Protein AF-K2D3P2-F1 (afdb_monomer_lite)

Secondary structure (DSSP, 8-state):
-----SSS-HHHHHHHHHHTTT--EEETTEEP---EESB-SSEEBPHHHHHS---TTS--EE---TTSSS-TTTT-TTSEEEEEEEHHHHHHHHHHHH--STT--EEEEEEEEE-TTS-EEEEEEEESS-EEEEHHHHHHHHHHHH-TTS--BS-EEEEE-SSEEEEEEE-BB--BSEEHHHHHHHHHTT--HHHHHHHHSTT-EE-

pLDDT: mean 92.15, std 11.48, range [31.56, 98.44]

Radius of gyration: 18.99 Å; chains: 1; bounding box: 46×33×53 Å

Foldseek 3Di:
DPDPDPDDCPVVSVVVCVVQPPKAKDFPNHGDPQDEWAAQLQKFPACCLQPVDPQVQWHIDGQDDPPPDGRLLPPPPQFKDKDKDFLVLVLVLCCVLFDDDPQGRFNDKDQPDADPQQARQWMWGDDNDIDIDGQQSVVVSQCVRVNCNTDFGRRWDWDDDPTMIMTIGGIGDSRIFHHNSSLVSVVVVVDDVQVSNCVRGPNIDID

Structure (mmCIF, N/CA/C/O backbone):
data_AF-K2D3P2-F1
#
_entry.id   AF-K2D3P2-F1
#
loop_
_atom_site.group_PDB
_atom_site.id
_atom_site.type_symbol
_atom_site.label_atom_id
_atom_site.label_alt_id
_atom_site.label_comp_id
_atom_site.label_asym_id
_atom_site.label_entity_id
_atom_site.label_seq_id
_atom_site.pdbx_PDB_ins_code
_atom_site.Cartn_x
_atom_site.Cartn_y
_atom_site.Cartn_z
_atom_site.occupancy
_atom_site.B_iso_or_equiv
_atom_site.auth_seq_id
_atom_site.auth_comp_id
_atom_site.auth_asym_id
_atom_site.auth_atom_id
_atom_site.pdbx_PDB_model_num
ATOM 1 N N . MET A 1 1 ? -25.258 7.393 -2.195 1.00 31.56 1 MET A N 1
ATOM 2 C CA . MET A 1 1 ? -25.607 5.974 -2.425 1.00 31.56 1 MET A CA 1
ATOM 3 C C . MET A 1 1 ? -25.379 5.228 -1.121 1.00 31.56 1 MET A C 1
ATOM 5 O O . MET A 1 1 ? -24.332 5.472 -0.528 1.00 31.56 1 MET A O 1
ATOM 9 N N . PRO A 1 2 ? -26.316 4.398 -0.635 1.00 37.94 2 PRO A N 1
ATOM 10 C CA . PRO A 1 2 ? -26.023 3.497 0.474 1.00 37.94 2 PRO A CA 1
ATOM 11 C C . PRO A 1 2 ? -24.913 2.526 0.051 1.00 37.94 2 PRO A C 1
ATOM 13 O O . PRO A 1 2 ? -24.865 2.087 -1.098 1.00 37.94 2 PRO A O 1
ATOM 16 N N . PHE A 1 3 ? -23.982 2.264 0.961 1.00 38.84 3 PHE A N 1
ATOM 17 C CA . PHE A 1 3 ? -22.859 1.360 0.751 1.00 38.84 3 PHE A CA 1
ATOM 18 C C . PHE A 1 3 ? -23.387 -0.066 0.536 1.00 38.84 3 PHE A C 1
ATOM 20 O O . PHE A 1 3 ? -23.877 -0.701 1.465 1.00 38.84 3 PHE A O 1
ATOM 27 N N . VAL A 1 4 ? -23.317 -0.563 -0.700 1.00 37.38 4 VAL A N 1
ATOM 28 C CA . VAL A 1 4 ? -23.714 -1.933 -1.049 1.00 37.38 4 VAL A CA 1
ATOM 29 C C . VAL A 1 4 ? -22.479 -2.808 -0.865 1.00 37.38 4 VAL A C 1
ATOM 31 O O . VAL A 1 4 ? -21.677 -2.968 -1.781 1.00 37.38 4 VAL A O 1
ATOM 34 N N . GLY A 1 5 ? -22.250 -3.292 0.355 1.00 45.41 5 GLY A N 1
ATOM 35 C CA . GLY A 1 5 ? -21.159 -4.232 0.609 1.00 45.41 5 GLY A CA 1
ATOM 36 C C . GLY A 1 5 ? -21.240 -5.433 -0.346 1.00 45.41 5 GLY A C 1
ATOM 37 O O . GLY A 1 5 ? -22.327 -5.944 -0.621 1.00 45.41 5 GLY A O 1
ATOM 38 N N . CYS A 1 6 ? -20.101 -5.901 -0.860 1.00 46.59 6 CYS A N 1
ATOM 39 C CA . CYS A 1 6 ? -20.039 -7.154 -1.614 1.00 46.59 6 CYS A CA 1
ATOM 40 C C . CYS A 1 6 ? -20.203 -8.338 -0.644 1.00 46.59 6 CYS A C 1
ATOM 42 O O . CYS A 1 6 ? -19.219 -8.801 -0.073 1.00 46.59 6 CYS A O 1
ATOM 44 N N . GLY A 1 7 ? -21.433 -8.825 -0.425 1.00 52.84 7 GLY A N 1
ATOM 45 C CA . GLY A 1 7 ? -21.663 -10.014 0.405 1.00 52.84 7 GLY A CA 1
ATOM 46 C C . GLY A 1 7 ? -23.120 -10.478 0.545 1.00 52.84 7 GLY A C 1
ATOM 47 O O . GLY A 1 7 ? -24.062 -9.718 0.337 1.00 52.84 7 GLY A O 1
ATOM 48 N N . PHE A 1 8 ? -23.274 -11.749 0.937 1.00 52.66 8 PHE A N 1
ATOM 49 C CA . PHE A 1 8 ? -24.523 -12.525 1.039 1.00 52.66 8 PHE A CA 1
ATOM 50 C C . PHE A 1 8 ? -25.485 -12.119 2.181 1.00 52.66 8 PHE A C 1
ATOM 52 O O . PHE A 1 8 ? -26.576 -12.669 2.256 1.00 52.66 8 PHE A O 1
ATOM 59 N N . ASN A 1 9 ? -25.136 -11.153 3.043 1.00 65.38 9 ASN A N 1
ATOM 60 C CA . ASN A 1 9 ? -25.948 -10.754 4.206 1.00 65.38 9 ASN A CA 1
ATOM 61 C C . ASN A 1 9 ? -26.283 -9.255 4.188 1.00 65.38 9 ASN A C 1
ATOM 63 O O . ASN A 1 9 ? -25.780 -8.484 5.006 1.00 65.38 9 ASN A O 1
ATOM 67 N N . ARG A 1 10 ? -27.140 -8.839 3.246 1.00 73.19 10 ARG A N 1
ATOM 68 C CA . ARG A 1 10 ? -27.620 -7.445 3.152 1.00 73.19 10 ARG A CA 1
ATOM 69 C C . ARG A 1 10 ? -28.273 -6.969 4.453 1.00 73.19 10 ARG A C 1
ATOM 71 O O . ARG A 1 10 ? -27.961 -5.880 4.912 1.00 73.19 10 ARG A O 1
ATOM 78 N N . GLU A 1 11 ? -29.056 -7.830 5.102 1.00 83.38 11 GLU A N 1
ATOM 79 C CA . GLU A 1 11 ? -29.714 -7.515 6.377 1.00 83.38 11 GLU A CA 1
ATOM 80 C C . GLU A 1 11 ? -28.717 -7.156 7.485 1.00 83.38 11 GLU A C 1
ATOM 82 O O . GLU A 1 11 ? -28.919 -6.193 8.218 1.00 83.38 11 GLU A O 1
ATOM 87 N N . LEU A 1 12 ? -27.598 -7.880 7.587 1.00 83.62 12 LEU A N 1
ATOM 88 C CA . LEU A 1 12 ? -26.574 -7.583 8.588 1.00 83.62 12 LEU A CA 1
ATOM 89 C C . LEU A 1 12 ? -25.892 -6.235 8.307 1.00 83.62 12 LEU A C 1
ATOM 91 O O . LEU A 1 12 ? -25.630 -5.478 9.237 1.00 83.62 12 LEU A O 1
ATOM 95 N N . VAL A 1 13 ? -25.635 -5.909 7.036 1.00 84.44 13 VAL A N 1
ATOM 96 C CA . VAL A 1 13 ? -25.084 -4.599 6.646 1.00 84.44 13 VAL A CA 1
ATOM 97 C C . VAL A 1 13 ? -26.056 -3.474 7.006 1.00 84.44 13 VAL A C 1
ATOM 99 O O . VAL A 1 13 ? -25.626 -2.454 7.545 1.00 84.44 13 VAL A O 1
ATOM 102 N N . ASP A 1 14 ? -27.354 -3.671 6.781 1.00 86.50 14 ASP A N 1
ATOM 103 C CA . ASP A 1 14 ? -28.389 -2.688 7.113 1.00 86.50 14 ASP A CA 1
ATOM 104 C C . ASP A 1 14 ? -28.528 -2.491 8.629 1.00 86.50 14 ASP A C 1
ATOM 106 O O . ASP A 1 14 ? -28.603 -1.352 9.107 1.00 86.50 14 ASP A O 1
ATOM 110 N N . ILE A 1 15 ? -28.481 -3.581 9.404 1.00 89.69 15 ILE A N 1
ATOM 111 C CA . ILE A 1 15 ? -28.454 -3.541 10.871 1.00 89.69 15 ILE A CA 1
ATOM 112 C C . ILE A 1 15 ? -27.226 -2.762 11.349 1.00 89.69 15 ILE A C 1
ATOM 114 O O . ILE A 1 15 ? -27.368 -1.811 12.115 1.00 89.69 15 ILE A O 1
ATOM 118 N N . LEU A 1 16 ? -26.028 -3.103 10.867 1.00 89.81 16 LEU A N 1
ATOM 119 C CA . LEU A 1 16 ? -24.785 -2.442 11.277 1.00 89.81 16 LEU A CA 1
ATOM 120 C C . LEU A 1 16 ? -24.754 -0.962 10.880 1.00 89.81 16 LEU A C 1
ATOM 122 O O . LEU A 1 16 ? -24.300 -0.123 11.660 1.00 89.81 16 LEU A O 1
ATOM 126 N N . THR A 1 17 ? -25.282 -0.622 9.704 1.00 88.62 17 THR A N 1
ATOM 127 C CA . THR A 1 17 ? -25.409 0.770 9.245 1.00 88.62 17 THR A CA 1
ATOM 128 C C . THR A 1 17 ? -26.386 1.544 10.127 1.00 88.62 17 THR A C 1
ATOM 130 O O . THR A 1 17 ? -26.123 2.688 10.490 1.00 88.62 17 THR A O 1
ATOM 133 N N . SER A 1 18 ? -27.490 0.914 10.535 1.00 92.31 18 SER A N 1
ATOM 134 C CA . SER A 1 18 ? -28.463 1.516 11.451 1.00 92.31 18 SER A CA 1
ATOM 135 C C . SER A 1 18 ? -27.885 1.700 12.857 1.00 92.31 18 SER A C 1
ATOM 137 O O . SER A 1 18 ? -28.064 2.757 13.457 1.00 92.31 18 SER A O 1
ATOM 139 N N . MET A 1 19 ? -27.135 0.714 13.358 1.00 91.88 19 MET A N 1
ATOM 140 C CA . MET A 1 19 ? -26.462 0.760 14.662 1.00 91.88 19 MET A CA 1
ATOM 141 C C . MET A 1 19 ? -25.331 1.791 14.725 1.00 91.88 19 MET A C 1
ATOM 143 O O . MET A 1 19 ? -25.011 2.278 15.804 1.00 91.88 19 MET A O 1
ATOM 147 N N . THR A 1 20 ? -24.716 2.116 13.587 1.00 91.62 20 THR A N 1
ATOM 148 C CA . THR A 1 20 ? -23.640 3.116 13.489 1.00 91.62 20 THR A CA 1
ATOM 149 C C . THR A 1 20 ? -24.103 4.421 12.840 1.00 91.62 20 THR A C 1
ATOM 151 O O . THR A 1 20 ? -23.287 5.251 12.437 1.00 91.62 20 THR A O 1
ATOM 154 N N . LYS A 1 21 ? -25.421 4.636 12.745 1.00 93.56 21 LYS A N 1
ATOM 155 C CA . LYS A 1 21 ? -25.995 5.828 12.125 1.00 93.56 21 LYS A CA 1
ATOM 156 C C . LYS A 1 21 ? -25.520 7.090 12.841 1.00 93.56 21 LYS A C 1
ATOM 158 O O . LYS A 1 21 ? -25.754 7.271 14.029 1.00 93.56 21 LYS A O 1
ATOM 163 N N . GLY A 1 22 ? -24.918 7.994 12.073 1.00 92.50 22 GLY A N 1
ATOM 164 C CA . GLY A 1 22 ? -24.412 9.270 12.575 1.00 92.50 22 GLY A CA 1
ATOM 165 C C . GLY A 1 22 ? -22.969 9.220 13.068 1.00 92.50 22 GLY A C 1
ATOM 166 O O . GLY A 1 22 ? -22.387 10.288 13.207 1.00 92.50 22 GLY A O 1
ATOM 167 N N . HIS A 1 23 ? -22.378 8.030 13.231 1.00 93.81 23 HIS A N 1
ATOM 168 C CA . HIS A 1 23 ? -20.982 7.907 13.628 1.00 93.81 23 HIS A CA 1
ATOM 169 C C . HIS A 1 23 ? -20.037 8.344 12.503 1.00 93.81 23 HIS A C 1
ATOM 171 O O . HIS A 1 23 ? -20.066 7.822 11.387 1.00 93.81 23 HIS A O 1
ATOM 177 N N . VAL A 1 24 ? -19.150 9.276 12.825 1.00 95.00 24 VAL A N 1
ATOM 178 C CA . VAL A 1 24 ? -18.105 9.818 11.964 1.00 95.00 24 VAL A CA 1
ATOM 179 C C . VAL A 1 24 ? -16.782 9.775 12.719 1.00 95.00 24 VAL A C 1
ATOM 181 O O . VAL A 1 24 ? -16.688 10.184 13.877 1.00 95.00 24 VAL A O 1
ATOM 184 N N . ILE A 1 25 ? -15.731 9.312 12.043 1.00 96.75 25 ILE A N 1
ATOM 185 C CA . ILE A 1 25 ? -14.368 9.346 12.578 1.00 96.75 25 ILE A CA 1
ATOM 186 C C . ILE A 1 25 ? -13.820 10.766 12.408 1.00 96.75 25 ILE A C 1
ATOM 188 O O . ILE A 1 25 ? -13.820 11.316 11.302 1.00 96.75 25 ILE A O 1
ATOM 192 N N . ARG A 1 26 ? -13.374 11.376 13.506 1.00 96.88 26 ARG A N 1
ATOM 193 C CA . ARG A 1 26 ? -12.935 12.772 13.560 1.00 96.88 26 ARG A CA 1
ATOM 194 C C . ARG A 1 26 ? -11.559 12.922 14.194 1.00 96.88 26 ARG A C 1
ATOM 196 O O . ARG A 1 26 ? -11.232 12.233 15.152 1.00 96.88 26 ARG A O 1
ATOM 203 N N . TYR A 1 27 ? -10.800 13.899 13.711 1.00 96.56 27 TYR A N 1
ATOM 204 C CA . TYR A 1 27 ? -9.551 14.365 14.310 1.00 96.56 27 TYR A CA 1
ATOM 205 C C . TYR A 1 27 ? -9.626 15.883 14.489 1.00 96.56 27 TYR A C 1
ATOM 207 O O . TYR A 1 27 ? -9.972 16.602 13.549 1.00 96.56 27 TYR A O 1
ATOM 215 N N . GLY A 1 28 ? -9.380 16.388 15.703 1.00 95.00 28 GLY A N 1
ATOM 216 C CA . GLY A 1 28 ? -9.515 17.823 15.997 1.00 95.00 28 GLY A CA 1
ATOM 217 C C . GLY A 1 28 ? -10.905 18.391 15.659 1.00 95.00 28 GLY A C 1
ATOM 218 O O . GLY A 1 28 ? -11.018 19.498 15.137 1.00 95.00 28 GLY A O 1
ATOM 219 N N . GLY A 1 29 ? -11.964 17.599 15.867 1.00 95.19 29 GLY A N 1
ATOM 220 C CA . GLY A 1 29 ? -13.355 17.974 15.574 1.00 95.19 29 GLY A CA 1
ATOM 221 C C . GLY A 1 29 ? -13.777 17.897 14.099 1.00 95.19 29 GLY A C 1
ATOM 222 O O . GLY A 1 29 ? -14.965 18.050 13.808 1.00 95.19 29 GLY A O 1
ATOM 223 N N . LYS A 1 30 ? -12.857 17.620 13.166 1.00 95.81 30 LYS A N 1
ATOM 224 C CA . LYS A 1 30 ? -13.141 17.533 11.723 1.00 95.81 30 LYS A CA 1
ATOM 225 C C . LYS A 1 30 ? -13.201 16.075 11.256 1.00 95.81 30 LYS A C 1
ATOM 227 O O . LYS A 1 30 ? -12.406 15.277 11.748 1.00 95.81 30 LYS A O 1
ATOM 232 N N . PRO A 1 31 ? -14.107 15.707 10.328 1.00 96.62 31 PRO A N 1
ATOM 233 C CA . PRO A 1 31 ? -14.095 14.383 9.704 1.00 96.62 31 PRO A CA 1
ATOM 234 C C . PRO A 1 31 ? -12.740 14.077 9.062 1.00 96.62 31 PRO A C 1
ATOM 236 O O . PRO A 1 31 ? -12.143 14.962 8.447 1.00 96.62 31 PRO A O 1
ATOM 239 N N . ILE A 1 32 ? -12.275 12.836 9.197 1.00 96.62 32 ILE A N 1
ATOM 240 C CA . ILE A 1 32 ? -11.046 12.384 8.538 1.00 96.62 32 ILE A CA 1
ATOM 241 C C . ILE A 1 32 ? -11.335 11.790 7.157 1.00 96.62 32 ILE A C 1
ATOM 243 O O . ILE A 1 32 ? -12.422 11.271 6.898 1.00 96.62 32 ILE A O 1
ATOM 247 N N . MET A 1 33 ? -10.320 11.773 6.295 1.00 96.25 33 MET A N 1
ATOM 248 C CA . MET A 1 33 ? -10.303 10.890 5.130 1.00 96.25 33 MET A CA 1
ATOM 249 C C . MET A 1 33 ? -10.012 9.462 5.604 1.00 96.25 33 MET A C 1
ATOM 251 O O . MET A 1 33 ? -8.858 9.082 5.725 1.00 96.25 33 MET A O 1
ATOM 255 N N . ALA A 1 34 ? -11.028 8.660 5.924 1.00 96.06 34 ALA A N 1
ATOM 256 C CA . ALA A 1 34 ? -10.835 7.318 6.486 1.00 96.06 34 ALA A CA 1
ATOM 257 C C . ALA A 1 34 ? -10.288 6.315 5.445 1.00 96.06 34 ALA A C 1
ATOM 259 O O . ALA A 1 34 ? -11.028 5.497 4.905 1.00 96.06 34 ALA A O 1
ATOM 260 N N . ARG A 1 35 ? -8.985 6.385 5.143 1.00 97.50 35 ARG A N 1
ATOM 261 C CA . ARG A 1 35 ? -8.303 5.472 4.210 1.00 97.50 35 ARG A CA 1
ATOM 262 C C . ARG A 1 35 ? -8.347 4.037 4.719 1.00 97.50 35 ARG A C 1
ATOM 264 O O . ARG A 1 35 ? -8.179 3.797 5.919 1.00 97.50 35 ARG A O 1
ATOM 271 N N . TYR A 1 36 ? -8.561 3.102 3.808 1.00 97.69 36 TYR A N 1
ATOM 272 C CA . TYR A 1 36 ? -8.581 1.677 4.092 1.00 97.69 36 TYR A CA 1
ATOM 273 C C . TYR A 1 36 ? -8.103 0.893 2.872 1.00 97.69 36 TYR A C 1
ATOM 275 O O . TYR A 1 36 ? -8.171 1.367 1.739 1.00 97.69 36 TYR A O 1
ATOM 283 N N . HIS A 1 37 ? -7.653 -0.331 3.115 1.00 96.50 37 HIS A N 1
ATOM 284 C CA . HIS A 1 37 ? -7.184 -1.254 2.091 1.00 96.50 37 HIS A CA 1
ATOM 285 C C . HIS A 1 37 ? -7.484 -2.698 2.489 1.00 96.50 37 HIS A C 1
ATOM 287 O O . HIS A 1 37 ? -7.840 -2.992 3.628 1.00 96.50 37 HIS A O 1
ATOM 293 N N . ASN A 1 38 ? -7.333 -3.623 1.544 1.00 96.38 38 ASN A N 1
ATOM 294 C CA . ASN A 1 38 ? -7.719 -5.014 1.749 1.00 96.38 38 ASN A CA 1
ATOM 295 C C . ASN A 1 38 ? -6.824 -5.712 2.797 1.00 96.38 38 ASN A C 1
ATOM 297 O O . ASN A 1 38 ? -7.313 -6.180 3.825 1.00 96.38 38 ASN A O 1
ATOM 301 N N . THR A 1 39 ? -5.513 -5.785 2.550 1.00 97.62 39 THR A N 1
ATOM 302 C CA . THR A 1 39 ? -4.566 -6.516 3.412 1.00 97.62 39 THR A CA 1
ATOM 303 C C . THR A 1 39 ? -3.217 -5.796 3.464 1.00 97.62 39 THR A C 1
ATOM 305 O O . THR A 1 39 ? -2.618 -5.553 2.422 1.00 97.62 39 THR A O 1
ATOM 308 N N . CYS A 1 40 ? -2.687 -5.480 4.647 1.00 97.00 40 CYS A N 1
ATOM 309 C CA . CYS A 1 40 ? -1.447 -4.697 4.762 1.00 97.00 40 CYS A CA 1
ATOM 310 C C . CYS A 1 40 ? -0.166 -5.531 4.541 1.00 97.00 40 CYS A C 1
ATOM 312 O O . CYS A 1 40 ? 0.877 -4.999 4.155 1.00 97.00 40 CYS A O 1
ATOM 314 N N . GLY A 1 41 ? -0.237 -6.850 4.762 1.00 96.50 41 GLY A N 1
ATOM 315 C CA . GLY A 1 41 ? 0.941 -7.722 4.776 1.00 96.50 41 GLY A CA 1
ATOM 316 C C . GLY A 1 41 ? 1.787 -7.520 6.039 1.00 96.50 41 GLY A C 1
ATOM 317 O O . GLY A 1 41 ? 3.008 -7.399 5.951 1.00 96.50 41 GLY A O 1
ATOM 318 N N . GLY A 1 42 ? 1.128 -7.371 7.191 1.00 95.88 42 GLY A N 1
ATOM 319 C CA . GLY A 1 42 ? 1.724 -7.299 8.531 1.00 95.88 42 GLY A CA 1
ATOM 320 C C . GLY A 1 42 ? 2.176 -5.919 9.019 1.00 95.88 42 GLY A C 1
ATOM 321 O O . GLY A 1 42 ? 2.394 -5.728 10.214 1.00 95.88 42 GLY A O 1
ATOM 322 N N . LYS A 1 43 ? 2.295 -4.931 8.128 1.00 96.56 43 LYS A N 1
ATOM 323 C CA . LYS A 1 43 ? 2.679 -3.556 8.476 1.00 96.56 43 LYS A CA 1
ATOM 324 C C . LYS A 1 43 ? 1.887 -2.555 7.646 1.00 96.56 43 LYS A C 1
ATOM 326 O O . LYS A 1 43 ? 1.699 -2.767 6.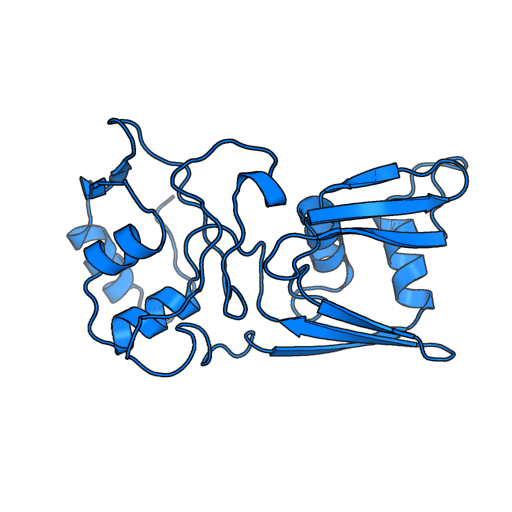450 1.00 96.56 43 LYS A O 1
ATOM 331 N N . ILE A 1 44 ? 1.471 -1.479 8.297 1.00 97.44 44 ILE A N 1
ATOM 332 C CA . ILE A 1 44 ? 0.724 -0.355 7.734 1.00 97.44 44 ILE A CA 1
ATOM 333 C C . ILE A 1 44 ? 1.719 0.736 7.345 1.00 97.44 44 ILE A C 1
ATOM 335 O O . ILE A 1 44 ? 2.652 1.026 8.098 1.00 97.44 44 ILE A O 1
ATOM 339 N N . SER A 1 45 ? 1.512 1.324 6.175 1.00 97.69 45 SER A N 1
ATOM 340 C CA . SER A 1 45 ? 2.289 2.435 5.636 1.00 97.69 45 SER A CA 1
ATOM 341 C C . SER A 1 45 ? 1.693 3.774 6.066 1.00 97.69 45 SER A C 1
ATOM 343 O O . SER A 1 45 ? 0.479 3.899 6.245 1.00 97.69 45 SER A O 1
ATOM 345 N N . SER A 1 46 ? 2.539 4.797 6.196 1.00 97.56 46 SER A N 1
ATOM 346 C CA . SER A 1 46 ? 2.059 6.145 6.498 1.00 97.56 46 SER A CA 1
ATOM 347 C C . SER A 1 46 ? 1.437 6.809 5.262 1.00 97.56 46 SER A C 1
ATOM 349 O O . SER A 1 46 ? 1.874 6.578 4.130 1.00 97.56 46 SER A O 1
ATOM 351 N N . ALA A 1 47 ? 0.446 7.683 5.461 1.00 96.88 47 ALA A N 1
ATOM 352 C CA . ALA A 1 47 ? -0.076 8.507 4.366 1.00 96.88 47 ALA A CA 1
ATOM 353 C C . ALA A 1 47 ? 0.977 9.496 3.842 1.00 96.88 47 ALA A C 1
ATOM 355 O O . ALA A 1 47 ? 0.976 9.832 2.659 1.00 96.88 47 ALA A O 1
ATOM 356 N N . LYS A 1 48 ? 1.919 9.913 4.694 1.00 96.12 48 LYS A N 1
ATOM 357 C CA . LYS A 1 48 ? 3.032 10.775 4.296 1.00 96.12 48 LYS A CA 1
ATOM 358 C C . LYS A 1 48 ? 3.940 10.101 3.272 1.00 96.12 48 LYS A C 1
ATOM 360 O O . LYS A 1 48 ? 4.281 10.731 2.279 1.00 96.12 48 LYS A O 1
ATOM 365 N N . ASP A 1 49 ? 4.284 8.832 3.476 1.00 94.88 49 ASP A N 1
ATOM 366 C CA . ASP A 1 49 ? 5.129 8.094 2.533 1.00 94.88 49 ASP A CA 1
ATOM 367 C C . ASP A 1 49 ? 4.363 7.783 1.241 1.00 94.88 49 ASP A C 1
ATOM 369 O O . ASP A 1 49 ? 4.835 8.076 0.148 1.00 94.88 49 ASP A O 1
ATOM 373 N N . VAL A 1 50 ? 3.147 7.236 1.347 1.00 95.50 50 VAL A N 1
ATOM 374 C CA . VAL A 1 50 ? 2.402 6.732 0.176 1.00 95.50 50 VAL A CA 1
ATOM 375 C C . VAL A 1 50 ? 1.749 7.842 -0.652 1.00 95.50 50 VAL A C 1
ATOM 377 O O . VAL A 1 50 ? 1.652 7.723 -1.875 1.00 95.50 50 VAL A O 1
ATOM 380 N N . TYR A 1 51 ? 1.286 8.910 -0.001 1.00 94.44 51 TYR A N 1
ATOM 381 C CA . TYR A 1 51 ? 0.499 9.979 -0.621 1.00 94.44 51 TYR A CA 1
ATOM 382 C C . TYR A 1 51 ? 1.141 11.366 -0.513 1.00 94.44 51 TYR A C 1
ATOM 384 O O . TYR A 1 51 ? 0.639 12.302 -1.132 1.00 94.44 51 TYR A O 1
ATOM 392 N N . GLY A 1 52 ? 2.223 11.533 0.253 1.00 94.25 52 GLY A N 1
ATOM 393 C CA . GLY A 1 52 ? 2.852 12.842 0.456 1.00 94.25 52 GLY A CA 1
ATOM 394 C C . GLY A 1 52 ? 2.017 13.811 1.299 1.00 94.25 52 GLY A C 1
ATOM 395 O O . GLY A 1 52 ? 2.296 15.008 1.287 1.00 94.25 52 GLY A 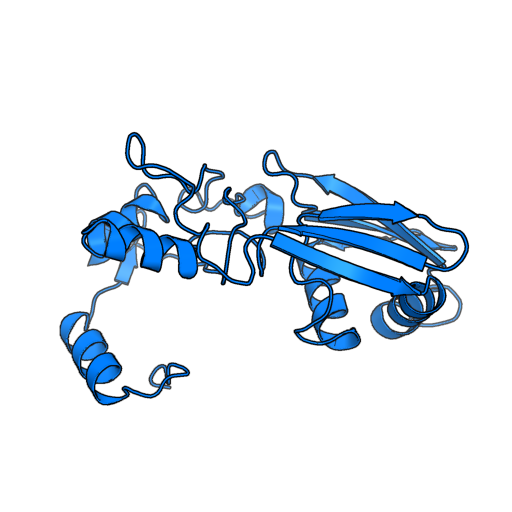O 1
ATOM 396 N N . VAL A 1 53 ? 0.991 13.325 2.005 1.00 95.25 53 VAL A N 1
ATOM 397 C CA . VAL A 1 53 ? 0.074 14.154 2.804 1.00 95.25 53 VAL A CA 1
ATOM 398 C C . VAL A 1 53 ? 0.347 14.007 4.295 1.00 95.25 53 VAL A C 1
ATOM 400 O O . VAL A 1 53 ? 0.663 12.920 4.780 1.00 95.25 53 VAL A O 1
ATOM 403 N N . ASP A 1 54 ? 0.208 15.108 5.029 1.00 94.75 54 ASP A N 1
ATOM 404 C CA . ASP A 1 54 ? 0.359 15.118 6.482 1.00 94.75 54 ASP A CA 1
ATOM 405 C C . ASP A 1 54 ? -0.983 14.808 7.161 1.00 94.75 54 ASP A C 1
ATOM 407 O O . ASP A 1 54 ? -1.786 15.691 7.464 1.00 94.75 54 ASP A O 1
ATOM 411 N N . GLU A 1 55 ? -1.250 13.515 7.334 1.00 95.62 55 GLU A N 1
ATOM 412 C CA . GLU A 1 55 ? -2.423 12.991 8.033 1.00 95.62 55 GLU A CA 1
ATOM 413 C C . GLU A 1 55 ? -1.946 12.278 9.315 1.00 95.62 55 GLU A C 1
ATOM 415 O O . GLU A 1 55 ? -1.560 11.108 9.260 1.00 95.62 55 GLU A O 1
ATOM 420 N N . PRO A 1 56 ? -1.948 12.945 10.490 1.00 95.69 56 PRO A N 1
ATOM 421 C CA . PRO A 1 56 ? -1.344 12.414 11.724 1.00 95.69 56 PRO A CA 1
ATOM 422 C C . PRO A 1 56 ? -2.045 11.163 12.276 1.00 95.69 56 PRO A C 1
ATOM 424 O O . PRO A 1 56 ? -1.517 10.490 13.155 1.00 95.69 56 PRO A O 1
ATOM 427 N N . TYR A 1 57 ? -3.229 10.846 11.755 1.00 96.56 57 TYR A N 1
ATOM 428 C CA . TYR A 1 57 ? -4.016 9.651 12.055 1.00 96.56 57 TYR A CA 1
ATOM 429 C C . TYR A 1 57 ? -3.780 8.502 11.049 1.00 96.56 57 TYR A C 1
ATOM 431 O O . TYR A 1 57 ? -4.417 7.459 11.159 1.00 96.56 57 TYR A O 1
ATOM 439 N N . HIS A 1 58 ? -2.860 8.656 10.089 1.00 97.50 58 HIS A N 1
ATOM 440 C CA . HIS A 1 58 ? -2.417 7.612 9.153 1.00 97.50 58 HIS A CA 1
ATOM 441 C C . HIS A 1 58 ? -0.909 7.395 9.265 1.00 97.50 58 HIS A C 1
ATOM 443 O O . HIS A 1 58 ? -0.137 7.694 8.348 1.00 97.50 58 HIS A O 1
ATOM 449 N N . ILE A 1 59 ? -0.487 6.880 10.416 1.00 96.75 59 ILE A N 1
ATOM 450 C CA . ILE A 1 59 ? 0.919 6.603 10.711 1.00 96.75 59 ILE A CA 1
ATOM 451 C C . ILE A 1 59 ? 1.344 5.216 10.224 1.00 96.75 59 ILE A C 1
ATOM 453 O O . ILE A 1 59 ? 0.527 4.307 10.079 1.00 96.75 59 ILE A O 1
ATOM 457 N N . ALA A 1 60 ? 2.649 5.043 10.018 1.00 97.06 60 ALA A N 1
ATOM 458 C CA . ALA A 1 60 ? 3.218 3.716 9.838 1.00 97.06 60 ALA A CA 1
ATOM 459 C C . ALA A 1 60 ? 3.214 2.966 11.179 1.00 97.06 60 ALA A C 1
ATOM 461 O O . ALA A 1 60 ? 3.678 3.500 12.187 1.00 97.06 60 ALA A O 1
ATOM 462 N N . GLN A 1 61 ? 2.719 1.728 11.192 1.00 95.44 61 GLN A N 1
ATOM 463 C CA . GLN A 1 61 ? 2.687 0.889 12.395 1.00 95.44 61 GLN A CA 1
ATOM 464 C C . GLN A 1 61 ? 2.637 -0.605 12.057 1.00 95.44 61 GLN A C 1
ATOM 466 O O . GLN A 1 61 ? 2.242 -1.002 10.960 1.00 95.44 61 GLN A O 1
ATOM 471 N N . SER A 1 62 ? 3.011 -1.455 13.014 1.00 96.31 62 SER A N 1
ATOM 472 C CA . SER A 1 62 ? 2.807 -2.903 12.905 1.00 96.31 62 SER A CA 1
ATOM 473 C C . SER A 1 62 ? 1.317 -3.241 12.987 1.00 96.31 62 SER A C 1
ATOM 475 O O . SER A 1 62 ? 0.616 -2.748 13.868 1.00 96.31 62 SER A O 1
ATOM 477 N N . ASP A 1 63 ? 0.830 -4.120 12.110 1.00 96.56 63 ASP A N 1
ATOM 478 C CA . ASP A 1 63 ? -0.541 -4.641 12.178 1.00 96.56 63 ASP A CA 1
ATOM 479 C C . ASP A 1 63 ? -0.577 -5.888 13.066 1.00 96.56 63 ASP A C 1
ATOM 481 O O . ASP A 1 63 ? -0.839 -7.004 12.616 1.00 96.56 63 ASP A O 1
ATOM 485 N N . LEU A 1 64 ? -0.235 -5.695 14.336 1.00 95.56 64 LEU A N 1
ATOM 486 C CA . LEU A 1 64 ? -0.121 -6.749 15.332 1.00 95.56 64 LEU A CA 1
ATOM 487 C C . LEU A 1 64 ? -0.721 -6.267 16.650 1.00 95.56 64 LEU A C 1
ATOM 489 O O . LEU A 1 64 ? -0.324 -5.229 17.174 1.00 95.56 64 LEU A O 1
ATOM 493 N N . LEU A 1 65 ? -1.654 -7.041 17.202 1.00 91.06 65 LEU A N 1
ATOM 494 C CA . LEU A 1 65 ? -2.074 -6.868 18.588 1.00 91.06 65 LEU A CA 1
ATOM 495 C C . LEU A 1 65 ? -1.033 -7.511 19.511 1.00 91.06 65 LEU A C 1
ATOM 497 O O . LEU A 1 65 ? -0.829 -8.728 19.467 1.00 91.06 65 LEU A O 1
ATOM 501 N N . GLU A 1 66 ? -0.379 -6.691 20.329 1.00 86.38 66 GLU A N 1
ATOM 502 C CA . GLU A 1 66 ? 0.681 -7.128 21.237 1.00 86.38 66 GLU A CA 1
ATOM 503 C C . GLU A 1 66 ? 0.208 -8.259 22.167 1.00 86.38 66 GLU A C 1
ATOM 505 O O . GLU A 1 66 ? -0.933 -8.281 22.635 1.00 86.38 66 GLU A O 1
ATOM 510 N N . GLY A 1 67 ? 1.073 -9.255 22.378 1.00 81.75 67 GLY A N 1
ATOM 511 C CA . GLY A 1 67 ? 0.772 -10.423 23.211 1.00 81.75 67 GLY A CA 1
ATOM 512 C C . GLY A 1 67 ? -0.286 -11.385 22.645 1.00 81.75 67 GLY A C 1
ATOM 513 O O . GLY A 1 67 ? -0.681 -12.319 23.341 1.00 81.75 67 GLY A O 1
ATOM 514 N N . LYS A 1 68 ? -0.764 -11.190 21.404 1.00 77.56 68 LYS A N 1
ATOM 515 C CA . LYS A 1 68 ? -1.881 -11.957 20.809 1.00 77.56 68 LYS A CA 1
ATOM 516 C C . LYS A 1 68 ? -1.535 -12.638 19.473 1.00 77.56 68 LYS A C 1
ATOM 518 O O . LYS A 1 68 ? -2.372 -12.683 18.565 1.00 77.56 68 LYS A O 1
ATOM 523 N N . GLY A 1 69 ? -0.339 -13.218 19.371 1.00 81.00 69 GLY A N 1
ATOM 524 C CA . GLY A 1 69 ? 0.034 -14.138 18.287 1.00 81.00 69 GLY A CA 1
ATOM 525 C C . GLY A 1 69 ? 0.587 -13.457 17.033 1.00 81.00 69 GLY A C 1
ATOM 526 O O . GLY A 1 69 ? 1.407 -12.555 17.145 1.00 81.00 69 GLY A O 1
ATOM 527 N N . SER A 1 70 ? 0.180 -13.933 15.853 1.00 89.31 70 SER A N 1
ATOM 528 C CA . SER A 1 70 ? 0.613 -13.410 14.549 1.00 89.31 70 SER A CA 1
ATOM 529 C C . SER A 1 70 ? -0.064 -12.082 14.192 1.00 89.31 70 SER A C 1
ATOM 531 O O . SER A 1 70 ? -1.032 -11.648 14.837 1.00 89.31 70 SER A O 1
ATOM 533 N N . GLU A 1 71 ? 0.417 -11.469 13.110 1.00 95.62 71 GLU A N 1
ATOM 534 C CA . GLU A 1 71 ? -0.147 -10.267 12.508 1.00 95.62 71 GLU A CA 1
ATOM 535 C C . GLU A 1 71 ? -1.654 -10.412 12.284 1.00 95.62 71 GLU A C 1
ATOM 537 O O . GLU A 1 71 ? -2.165 -11.480 11.935 1.00 95.62 71 GLU A O 1
ATOM 542 N N . ASN A 1 72 ? -2.383 -9.318 12.490 1.00 97.00 72 ASN A N 1
ATOM 543 C CA . ASN A 1 72 ? -3.840 -9.327 12.521 1.00 97.00 72 ASN A CA 1
ATOM 544 C C . ASN A 1 72 ? -4.446 -9.759 11.183 1.00 97.00 72 ASN A C 1
ATOM 546 O O . ASN A 1 72 ? -5.522 -10.342 11.172 1.00 97.00 72 ASN A O 1
ATOM 550 N N . CYS A 1 73 ? -3.761 -9.507 10.066 1.00 96.69 73 CYS A N 1
ATOM 551 C CA . CYS A 1 73 ? -4.219 -9.887 8.732 1.00 96.69 73 CYS A CA 1
ATOM 552 C C . CYS A 1 73 ? -3.608 -11.191 8.191 1.00 96.69 73 CYS A C 1
ATOM 554 O O . CYS A 1 73 ? -3.783 -11.479 7.006 1.00 96.69 73 CYS A O 1
ATOM 556 N N . PHE A 1 74 ? -2.906 -11.980 9.017 1.00 96.25 74 PHE A N 1
ATOM 557 C CA . PHE A 1 74 ? -2.198 -13.194 8.582 1.00 96.25 74 PHE A CA 1
ATOM 558 C C . PHE A 1 74 ? -3.108 -14.231 7.900 1.00 96.25 74 PHE A C 1
ATOM 560 O O . PHE A 1 74 ? -2.684 -14.917 6.976 1.00 96.25 74 PHE A O 1
ATOM 567 N N . HIS A 1 75 ? -4.383 -14.314 8.295 1.00 94.75 75 HIS A N 1
ATOM 568 C CA . HIS A 1 75 ? -5.372 -15.216 7.685 1.00 94.75 75 HIS A CA 1
ATOM 569 C C . HIS A 1 75 ? -5.894 -14.747 6.321 1.00 94.75 75 HIS A C 1
ATOM 571 O O . HIS A 1 75 ? -6.753 -15.409 5.736 1.00 94.75 75 HIS A O 1
ATOM 577 N N . SER A 1 76 ? -5.434 -13.601 5.817 1.00 95.88 76 SER A N 1
ATOM 578 C CA . SER A 1 76 ? -5.824 -13.125 4.497 1.00 95.88 76 SER A CA 1
ATOM 579 C C . SER A 1 76 ? -5.235 -14.004 3.389 1.00 95.88 76 SER A C 1
ATOM 581 O O . SER A 1 76 ? -4.024 -14.237 3.377 1.00 95.88 76 SER A O 1
ATOM 583 N N . PRO A 1 77 ? -6.025 -14.391 2.369 1.00 92.69 77 PRO A N 1
ATOM 584 C CA . PRO A 1 77 ? -5.491 -15.041 1.170 1.00 92.69 77 PRO A CA 1
ATOM 585 C C . PRO A 1 77 ? -4.561 -14.116 0.364 1.00 92.69 77 PRO A C 1
ATOM 587 O O . PRO A 1 77 ? -3.848 -14.571 -0.527 1.00 92.69 77 PRO A O 1
ATOM 590 N N . GLY A 1 78 ? -4.580 -12.809 0.644 1.00 91.06 78 GLY A N 1
ATOM 591 C CA . GLY A 1 78 ? -3.666 -11.823 0.078 1.00 91.06 78 GLY A CA 1
ATOM 592 C C . GLY A 1 78 ? -2.461 -11.510 0.965 1.00 91.06 78 GLY A C 1
ATOM 593 O O . GLY A 1 78 ? -1.716 -10.597 0.619 1.00 91.06 78 GLY A O 1
ATOM 594 N N . PHE A 1 79 ? -2.264 -12.191 2.105 1.00 96.75 79 PHE A N 1
ATOM 595 C CA . PHE A 1 79 ? -1.165 -11.869 3.024 1.00 96.75 79 PHE A CA 1
ATOM 596 C C . PHE A 1 79 ? 0.205 -12.111 2.382 1.00 96.75 79 PHE A C 1
ATOM 598 O O . PHE A 1 79 ? 1.047 -11.218 2.425 1.00 96.75 79 PHE A O 1
ATOM 605 N N . HIS A 1 80 ? 0.377 -13.253 1.712 1.00 97.25 80 HIS A N 1
ATOM 606 C CA . HIS A 1 80 ? 1.499 -13.547 0.820 1.00 97.25 80 HIS A CA 1
ATOM 607 C C . HIS A 1 80 ? 0.973 -13.884 -0.573 1.00 97.25 80 HIS A C 1
ATOM 609 O O . HIS A 1 80 ? -0.081 -14.504 -0.716 1.00 97.25 80 HIS A O 1
ATOM 615 N N . TRP A 1 81 ? 1.725 -13.523 -1.604 1.00 96.94 81 TRP A N 1
ATOM 616 C CA . TRP A 1 81 ? 1.441 -13.929 -2.973 1.00 96.94 81 TRP A CA 1
ATOM 617 C C . TRP A 1 81 ? 2.730 -14.044 -3.783 1.00 96.94 81 TRP A C 1
ATOM 619 O O . TRP A 1 81 ? 3.744 -13.417 -3.477 1.00 96.94 81 TRP A O 1
ATOM 629 N N . SER A 1 82 ? 2.675 -14.857 -4.832 1.00 97.69 82 SER A N 1
ATOM 630 C CA . SER A 1 82 ? 3.738 -14.978 -5.821 1.00 97.69 82 SER A CA 1
ATOM 631 C C . SER A 1 82 ? 3.117 -14.979 -7.207 1.00 97.69 82 SER A C 1
ATOM 633 O O . SER A 1 82 ? 2.098 -15.636 -7.417 1.00 97.69 82 SER A O 1
ATOM 635 N N . ILE A 1 83 ? 3.732 -14.263 -8.141 1.00 97.38 83 ILE A N 1
ATOM 636 C CA . ILE A 1 83 ? 3.352 -14.281 -9.554 1.00 97.38 83 ILE A CA 1
ATOM 637 C C . ILE A 1 83 ? 4.606 -14.265 -10.420 1.00 97.38 83 ILE A C 1
ATOM 639 O O . ILE A 1 83 ? 5.607 -13.636 -10.080 1.00 97.38 83 ILE A O 1
ATOM 643 N N . GLU A 1 84 ? 4.543 -14.977 -11.536 1.00 97.94 84 GLU A N 1
ATOM 644 C CA . GLU A 1 84 ? 5.558 -14.949 -12.577 1.00 97.94 84 GLU A CA 1
ATOM 645 C C . GLU A 1 84 ? 4.997 -14.195 -13.782 1.00 97.94 84 GLU A C 1
ATOM 647 O O . GLU A 1 84 ? 3.918 -14.526 -14.272 1.00 97.94 84 GLU A O 1
ATOM 652 N N . LEU A 1 85 ? 5.723 -13.179 -14.245 1.00 97.19 85 LEU A N 1
ATOM 653 C CA . LEU A 1 85 ? 5.384 -12.415 -15.447 1.00 97.19 85 LEU A CA 1
ATOM 654 C C . LEU A 1 85 ? 6.513 -12.544 -16.467 1.00 97.19 85 LEU A C 1
ATOM 656 O O . LEU A 1 85 ? 7.694 -12.593 -16.093 1.00 97.19 85 LEU A O 1
ATOM 660 N N . GLN A 1 86 ? 6.185 -12.573 -17.761 1.00 97.81 86 GLN A N 1
ATOM 661 C CA . GLN A 1 86 ? 7.223 -12.471 -18.779 1.00 97.81 86 GLN A CA 1
ATOM 662 C C . GLN A 1 86 ? 7.784 -11.046 -18.781 1.00 97.81 86 GLN A C 1
ATOM 664 O O . GLN A 1 86 ? 7.076 -10.063 -18.563 1.00 97.81 86 GLN A O 1
ATOM 669 N N . LYS A 1 87 ? 9.077 -10.910 -19.087 1.00 97.00 87 LYS A N 1
ATOM 670 C CA . LYS A 1 87 ? 9.698 -9.589 -19.269 1.00 97.00 87 LYS A CA 1
ATOM 671 C C . LYS A 1 87 ? 9.017 -8.790 -20.382 1.00 97.00 87 LYS A C 1
ATOM 673 O O . LYS A 1 87 ? 8.967 -7.571 -20.280 1.00 97.00 87 LYS A O 1
ATOM 678 N N . VAL A 1 88 ? 8.494 -9.467 -21.411 1.00 96.44 88 VAL A N 1
ATOM 679 C CA . VAL A 1 88 ? 7.738 -8.819 -22.495 1.00 96.44 88 VAL A CA 1
ATOM 680 C C . VAL A 1 88 ? 6.425 -8.226 -21.988 1.00 96.44 88 VAL A C 1
ATOM 682 O O . VAL A 1 88 ? 6.166 -7.068 -22.277 1.00 96.44 88 VAL A O 1
ATOM 685 N N . ASP A 1 89 ? 5.692 -8.924 -21.115 1.00 96.50 89 ASP A N 1
ATOM 686 C CA . ASP A 1 89 ? 4.437 -8.403 -20.557 1.00 96.50 89 ASP A CA 1
ATOM 687 C C . ASP A 1 89 ? 4.670 -7.114 -19.755 1.00 96.50 89 ASP A C 1
ATOM 689 O O . ASP A 1 89 ? 3.858 -6.194 -19.790 1.00 96.50 89 ASP A O 1
ATOM 693 N N . MET A 1 90 ? 5.806 -7.019 -19.051 1.00 96.12 90 MET A N 1
ATOM 694 C CA . MET A 1 90 ? 6.197 -5.796 -18.344 1.00 96.12 90 MET A CA 1
ATOM 695 C C . MET A 1 90 ? 6.587 -4.658 -19.295 1.00 96.12 90 MET A C 1
ATOM 697 O O . MET A 1 90 ? 6.318 -3.499 -18.986 1.00 96.12 90 MET A O 1
ATOM 701 N N . LEU A 1 91 ? 7.213 -4.956 -20.436 1.00 94.56 91 LEU A N 1
ATOM 702 C CA . LEU A 1 91 ? 7.517 -3.952 -21.463 1.00 94.56 91 LEU A CA 1
ATOM 703 C C . LEU A 1 91 ? 6.239 -3.442 -22.140 1.00 94.56 91 LEU A C 1
ATOM 705 O O . LEU A 1 91 ? 6.091 -2.233 -22.339 1.00 94.56 91 LEU A O 1
ATOM 709 N N . ASP A 1 92 ? 5.308 -4.345 -22.440 1.00 95.06 92 ASP A N 1
ATOM 710 C CA . ASP A 1 92 ? 4.005 -4.011 -23.011 1.00 95.06 92 ASP A CA 1
ATOM 711 C C . ASP A 1 92 ? 3.188 -3.177 -22.023 1.00 95.06 92 ASP A C 1
ATOM 713 O O . ASP A 1 92 ? 2.668 -2.127 -22.393 1.00 95.06 92 ASP A O 1
ATOM 717 N N . PHE A 1 93 ? 3.183 -3.553 -20.741 1.00 96.12 93 PHE A N 1
ATOM 718 C CA . PHE A 1 93 ? 2.594 -2.758 -19.665 1.00 96.12 93 PHE A CA 1
ATOM 719 C C . PHE A 1 93 ? 3.151 -1.327 -19.626 1.00 96.12 93 PHE A C 1
ATOM 721 O O . PHE A 1 93 ? 2.374 -0.369 -19.608 1.00 96.12 93 PHE A O 1
ATOM 728 N N . LEU A 1 94 ? 4.481 -1.162 -19.635 1.00 95.69 94 LEU A N 1
ATOM 729 C CA . LEU A 1 94 ? 5.112 0.162 -19.622 1.00 95.69 94 LEU A CA 1
ATOM 730 C C . LEU A 1 94 ? 4.719 0.987 -20.853 1.00 95.69 94 LEU A C 1
ATOM 732 O O . LEU A 1 94 ? 4.448 2.185 -20.740 1.00 95.69 94 LEU A O 1
ATOM 736 N N . SER A 1 95 ? 4.662 0.332 -22.012 1.00 92.31 95 SER A N 1
ATOM 737 C CA . SER A 1 95 ? 4.304 0.956 -23.284 1.00 92.31 95 SER A CA 1
ATOM 738 C C . SER A 1 95 ? 2.833 1.370 -23.313 1.00 92.31 95 SER A C 1
ATOM 740 O O . SER A 1 95 ? 2.523 2.502 -23.661 1.00 92.31 95 SER A O 1
ATOM 742 N N . MET A 1 96 ? 1.915 0.500 -22.898 1.00 92.06 96 MET A N 1
ATOM 743 C CA . MET A 1 96 ? 0.477 0.772 -22.943 1.00 92.06 96 MET A CA 1
ATOM 744 C C . MET A 1 96 ? 0.015 1.739 -21.850 1.00 92.06 96 MET A C 1
ATOM 746 O O . MET A 1 96 ? -0.908 2.514 -22.084 1.00 92.06 96 MET A O 1
ATOM 750 N N . SER A 1 97 ? 0.657 1.722 -20.679 1.00 94.06 97 SER A N 1
ATOM 751 C CA . SER A 1 97 ? 0.199 2.500 -19.517 1.00 94.06 97 SER A CA 1
ATOM 752 C C . SER A 1 97 ? 0.822 3.892 -19.429 1.00 94.06 97 SER A C 1
ATOM 754 O O . SER A 1 97 ? 0.220 4.805 -18.867 1.00 94.06 97 SER A O 1
ATOM 756 N N . PHE A 1 98 ? 2.036 4.078 -19.959 1.00 91.38 98 PHE A N 1
ATOM 757 C CA . PHE A 1 98 ? 2.785 5.323 -19.765 1.00 91.38 98 PHE A CA 1
ATOM 758 C C . PHE A 1 98 ? 3.291 5.968 -21.055 1.00 91.38 98 PHE A C 1
ATOM 760 O O . PHE A 1 98 ? 3.731 7.123 -20.999 1.00 91.38 98 PHE A O 1
ATOM 767 N N . ALA A 1 99 ? 3.235 5.284 -22.205 1.00 81.94 99 ALA A N 1
ATOM 768 C CA . ALA A 1 99 ? 3.699 5.892 -23.443 1.00 81.94 99 ALA A CA 1
ATOM 769 C C . ALA A 1 99 ? 2.722 6.938 -23.988 1.00 81.94 99 ALA A C 1
ATOM 771 O O . ALA A 1 99 ? 1.505 6.835 -23.869 1.00 81.94 99 ALA A O 1
ATOM 772 N N . GLY A 1 100 ? 3.281 7.979 -24.604 1.00 72.44 100 GLY A N 1
ATOM 773 C CA . GLY A 1 100 ? 2.524 9.126 -25.104 1.00 72.44 100 GLY A CA 1
ATOM 774 C C . GLY A 1 100 ? 3.299 9.893 -26.168 1.00 72.44 100 GLY A C 1
ATOM 775 O O . GLY A 1 100 ? 3.673 11.043 -25.946 1.00 72.44 100 GLY A O 1
ATOM 776 N N . GLY A 1 101 ? 3.573 9.233 -27.296 1.00 68.12 101 GLY A N 1
ATOM 777 C CA . GLY A 1 101 ? 4.388 9.757 -28.399 1.00 68.12 101 GLY A CA 1
ATOM 778 C C . GLY A 1 101 ? 5.851 9.297 -28.358 1.00 68.12 101 GLY A C 1
ATOM 779 O O . GLY A 1 101 ? 6.291 8.664 -27.399 1.00 68.12 101 GLY A O 1
ATOM 780 N N . ALA A 1 102 ? 6.615 9.626 -29.407 1.00 67.31 102 ALA A N 1
ATOM 781 C CA . ALA A 1 102 ? 7.972 9.107 -29.640 1.00 67.31 102 ALA A CA 1
ATOM 782 C C . ALA A 1 102 ? 8.993 9.431 -28.527 1.00 67.31 102 ALA A C 1
ATOM 784 O O . ALA A 1 102 ? 10.008 8.750 -28.399 1.00 67.31 102 ALA A O 1
ATOM 785 N N . GLU A 1 103 ? 8.742 10.459 -27.714 1.00 71.12 103 GLU A N 1
ATOM 786 C CA . GLU A 1 103 ? 9.642 10.871 -26.627 1.00 71.12 103 GLU A CA 1
ATOM 787 C C . GLU A 1 103 ? 9.341 10.195 -25.282 1.00 71.12 103 GLU A C 1
ATOM 789 O O . GLU A 1 103 ? 10.184 10.205 -24.385 1.00 71.12 103 GLU A O 1
ATOM 794 N N . ARG A 1 104 ? 8.163 9.576 -25.139 1.00 79.50 104 ARG A N 1
ATOM 795 C CA . ARG A 1 104 ? 7.704 8.920 -23.907 1.00 79.50 104 ARG A CA 1
ATOM 796 C C . ARG A 1 104 ? 7.697 7.408 -24.091 1.00 79.50 104 ARG A C 1
ATOM 798 O O . ARG A 1 104 ? 6.658 6.775 -23.991 1.00 79.50 104 ARG A O 1
ATOM 805 N N . ILE A 1 105 ? 8.854 6.840 -24.410 1.00 86.62 105 ILE A N 1
ATOM 806 C CA . ILE A 1 105 ? 9.040 5.388 -24.514 1.00 86.62 105 ILE A CA 1
ATOM 807 C C . ILE A 1 105 ? 9.846 4.936 -23.299 1.00 86.62 105 ILE A C 1
ATOM 809 O O . ILE A 1 105 ? 10.979 5.391 -23.111 1.00 86.62 105 ILE A O 1
ATOM 813 N N . TYR A 1 106 ? 9.262 4.051 -22.492 1.00 93.06 106 TYR A N 1
ATOM 814 C CA . TYR A 1 106 ? 9.881 3.494 -21.290 1.00 93.06 106 TYR A CA 1
ATOM 815 C C . TYR A 1 106 ? 10.197 2.014 -21.502 1.00 93.06 106 TYR A C 1
ATOM 817 O O . TYR A 1 106 ? 9.339 1.254 -21.938 1.00 93.06 106 TYR A O 1
ATOM 825 N N . ASN A 1 107 ? 11.432 1.608 -21.211 1.00 92.12 107 ASN A N 1
ATOM 826 C CA . ASN A 1 107 ? 11.929 0.245 -21.437 1.00 92.12 107 ASN A CA 1
ATOM 827 C C . ASN A 1 107 ? 12.338 -0.477 -20.146 1.00 92.12 107 ASN A C 1
ATOM 829 O O . ASN A 1 107 ? 12.630 -1.671 -20.166 1.00 92.12 107 ASN A O 1
ATOM 833 N N . SER A 1 108 ? 12.349 0.225 -19.018 1.00 94.56 108 SER A N 1
ATOM 834 C CA . SER A 1 108 ? 12.478 -0.374 -17.699 1.00 94.56 108 SER A CA 1
ATOM 835 C C . SER A 1 108 ? 11.892 0.551 -16.639 1.00 94.56 108 SER A C 1
ATOM 837 O O . SER A 1 108 ? 11.487 1.685 -16.908 1.00 94.56 108 SER A O 1
ATOM 839 N N . TRP A 1 109 ? 11.817 0.046 -15.418 1.00 96.56 109 TRP A N 1
ATOM 840 C CA . TRP A 1 109 ? 11.430 0.808 -14.245 1.00 96.56 109 TRP A CA 1
ATOM 841 C C . TRP A 1 109 ? 12.220 0.294 -13.047 1.00 96.56 109 TRP A C 1
ATOM 843 O O . TRP A 1 109 ? 12.706 -0.839 -13.059 1.00 96.56 109 TRP A O 1
ATOM 853 N N . GLU A 1 110 ? 12.333 1.114 -12.010 1.00 97.12 110 GLU A N 1
ATOM 854 C CA . GLU A 1 110 ? 12.947 0.703 -10.751 1.00 97.12 110 GLU A CA 1
ATOM 855 C C . GLU A 1 110 ? 12.288 1.388 -9.546 1.00 97.12 110 GLU A C 1
ATOM 857 O O . GLU A 1 110 ? 11.789 2.515 -9.671 1.00 97.12 110 GLU A O 1
ATOM 862 N N . PRO A 1 111 ? 12.272 0.731 -8.372 1.00 97.75 111 PRO A N 1
ATOM 863 C CA . PRO A 1 111 ? 11.885 1.380 -7.127 1.00 97.75 111 PRO A CA 1
ATOM 864 C C . PRO A 1 111 ? 12.805 2.569 -6.828 1.00 97.75 111 PRO A C 1
ATOM 866 O O . PRO A 1 111 ? 14.021 2.411 -6.779 1.00 97.75 111 PRO A O 1
ATOM 869 N N . GLU A 1 112 ? 12.227 3.746 -6.596 1.00 97.69 112 GLU A N 1
ATOM 870 C CA . GLU A 1 112 ? 12.975 4.953 -6.221 1.00 97.69 112 GLU A CA 1
ATOM 871 C C . GLU A 1 112 ? 12.950 5.171 -4.705 1.00 97.69 112 GLU A C 1
ATOM 873 O O . GLU A 1 112 ? 13.978 5.465 -4.097 1.00 97.69 112 GLU A O 1
ATOM 878 N N . LYS A 1 113 ? 11.780 4.997 -4.077 1.00 97.75 113 LYS A N 1
ATOM 879 C CA . LYS A 1 113 ? 11.632 5.115 -2.624 1.00 97.75 113 LYS A CA 1
ATOM 880 C C . LYS A 1 113 ? 10.770 4.008 -2.044 1.00 97.75 113 LYS A C 1
ATOM 882 O O . LYS A 1 113 ? 9.746 3.625 -2.615 1.00 97.75 113 LYS A O 1
ATOM 887 N N . VAL A 1 114 ? 11.201 3.534 -0.881 1.00 97.75 114 VAL A N 1
ATOM 888 C CA . VAL A 1 114 ? 10.599 2.432 -0.135 1.00 97.75 114 VAL A CA 1
ATOM 889 C C . VAL A 1 114 ? 10.427 2.875 1.312 1.00 97.75 114 VAL A C 1
ATOM 891 O O . VAL A 1 114 ? 11.328 3.490 1.882 1.00 97.75 114 VAL A O 1
ATOM 894 N N . ASP A 1 115 ? 9.261 2.615 1.894 1.00 95.69 115 ASP A N 1
ATOM 895 C CA . ASP A 1 115 ? 9.002 2.931 3.297 1.00 95.69 115 ASP A CA 1
ATOM 896 C C . ASP A 1 115 ? 9.640 1.895 4.246 1.00 95.69 115 ASP A C 1
ATOM 898 O O . ASP A 1 115 ? 10.170 0.859 3.833 1.00 95.69 115 ASP A O 1
ATOM 902 N N . SER A 1 116 ? 9.554 2.141 5.554 1.00 91.69 116 SER A N 1
ATOM 903 C CA . SER A 1 116 ? 10.070 1.224 6.584 1.00 91.69 116 SER A CA 1
ATOM 904 C C . SER A 1 116 ? 9.349 -0.135 6.636 1.00 91.69 116 SER A C 1
ATOM 906 O O . SER A 1 116 ? 9.807 -1.070 7.302 1.00 91.69 116 SER A O 1
ATOM 908 N N . SER A 1 117 ? 8.215 -0.266 5.940 1.00 87.88 117 SER A N 1
ATOM 909 C CA . SER A 1 117 ? 7.454 -1.506 5.803 1.00 87.88 117 SER A CA 1
ATOM 910 C C . SER A 1 117 ? 7.893 -2.352 4.601 1.00 87.88 117 SER A C 1
ATOM 912 O O . SER A 1 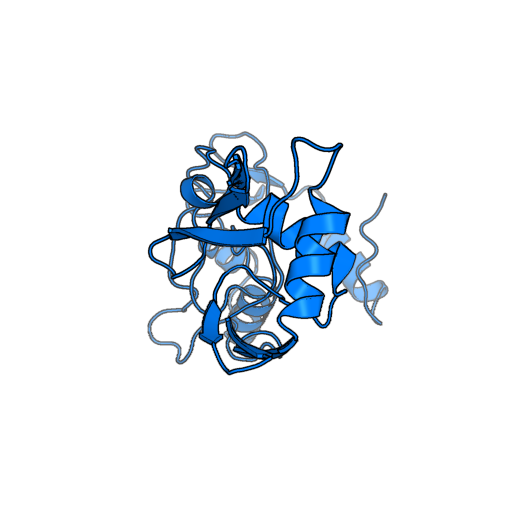117 ? 7.450 -3.499 4.489 1.00 87.88 117 SER A O 1
ATOM 914 N N . GLY A 1 118 ? 8.767 -1.820 3.737 1.00 94.88 118 GLY A N 1
ATOM 915 C CA . GLY A 1 118 ? 9.199 -2.456 2.492 1.00 94.88 118 GLY A CA 1
ATOM 916 C C . GLY A 1 118 ? 8.271 -2.179 1.306 1.00 94.88 118 GLY A C 1
ATOM 917 O O . GLY A 1 118 ? 8.310 -2.910 0.317 1.00 94.88 118 GLY A O 1
ATOM 918 N N . ARG A 1 119 ? 7.404 -1.165 1.398 1.00 97.50 119 ARG A N 1
ATOM 919 C CA . ARG A 1 119 ? 6.481 -0.784 0.329 1.00 97.50 119 ARG A CA 1
ATOM 920 C C . ARG A 1 119 ? 7.077 0.316 -0.533 1.00 97.50 119 ARG A C 1
ATOM 922 O O . ARG A 1 119 ? 7.482 1.364 -0.037 1.00 97.50 119 ARG A O 1
ATOM 929 N N . ILE A 1 120 ? 7.084 0.083 -1.836 1.00 98.44 120 ILE A N 1
ATOM 930 C CA . ILE A 1 120 ? 7.536 1.031 -2.845 1.00 98.44 120 ILE A CA 1
ATOM 931 C C . ILE A 1 120 ? 6.465 2.117 -2.993 1.00 98.44 120 ILE A C 1
ATOM 933 O O . ILE A 1 120 ? 5.346 1.840 -3.426 1.00 98.44 120 ILE A O 1
ATOM 937 N N . TYR A 1 121 ? 6.799 3.356 -2.646 1.00 97.12 121 TYR A N 1
ATOM 938 C CA . TYR A 1 121 ? 5.885 4.496 -2.778 1.00 97.12 121 TYR A CA 1
ATOM 939 C C . TYR A 1 121 ? 6.304 5.483 -3.871 1.00 97.12 121 TYR A C 1
ATOM 941 O O . TYR A 1 121 ? 5.538 6.385 -4.210 1.00 97.12 121 TYR A O 1
ATOM 949 N N . GLN A 1 122 ? 7.474 5.284 -4.480 1.00 98.19 122 GLN A N 1
ATOM 950 C CA . GLN A 1 122 ? 7.908 6.033 -5.654 1.00 98.19 122 GLN A CA 1
ATOM 951 C C . GLN A 1 122 ? 8.654 5.113 -6.624 1.00 98.19 122 GLN A C 1
ATOM 953 O O . GLN A 1 122 ? 9.459 4.281 -6.198 1.00 98.19 122 GLN A O 1
ATOM 958 N N . VAL A 1 123 ? 8.373 5.261 -7.919 1.00 98.25 123 VAL A N 1
ATOM 959 C CA . VAL A 1 123 ? 8.963 4.477 -9.011 1.00 98.25 123 VAL A CA 1
ATOM 960 C C . VAL A 1 123 ? 9.536 5.423 -10.059 1.00 98.25 123 VAL A C 1
ATOM 962 O O . VAL A 1 123 ? 8.879 6.391 -10.444 1.00 98.25 123 VAL A O 1
ATOM 965 N N . THR A 1 124 ? 10.719 5.094 -10.574 1.00 98.06 124 THR A N 1
ATOM 966 C CA . THR A 1 124 ? 11.300 5.764 -11.740 1.00 98.06 124 THR A CA 1
ATOM 967 C C . THR A 1 124 ? 11.066 4.921 -12.984 1.00 98.06 124 THR A C 1
ATOM 969 O O . THR A 1 124 ? 11.556 3.797 -13.081 1.00 98.06 124 THR A O 1
ATOM 972 N N . LEU A 1 125 ? 10.355 5.478 -13.962 1.00 96.94 125 LEU A N 1
ATOM 973 C CA . LEU A 1 125 ? 10.264 4.937 -15.314 1.00 96.94 125 LEU A CA 1
ATOM 974 C C . LEU A 1 125 ? 11.496 5.376 -16.110 1.00 96.94 125 LEU A C 1
ATOM 976 O O . LEU A 1 125 ? 11.816 6.568 -16.178 1.00 96.94 125 LEU A O 1
ATOM 980 N N . ARG A 1 126 ? 12.196 4.418 -16.719 1.00 95.06 126 ARG A N 1
ATOM 981 C CA . ARG A 1 126 ? 13.439 4.632 -17.464 1.00 95.06 126 ARG A CA 1
ATOM 982 C C . ARG A 1 126 ? 13.174 4.535 -18.963 1.00 95.06 126 ARG A C 1
ATOM 984 O O . ARG A 1 126 ? 12.518 3.619 -19.450 1.00 95.06 126 ARG A O 1
ATOM 991 N N . GLY A 1 127 ? 13.677 5.526 -19.681 1.00 91.50 127 GLY A N 1
ATOM 992 C CA . GLY A 1 127 ? 13.487 5.730 -21.109 1.00 91.50 127 GLY A CA 1
ATOM 993 C C . GLY A 1 127 ? 14.395 6.862 -21.572 1.00 91.50 127 GLY A C 1
ATOM 994 O O . GLY A 1 127 ? 15.335 7.226 -20.863 1.00 91.50 127 GLY A O 1
ATOM 995 N N . ARG A 1 128 ? 14.096 7.470 -22.725 1.00 89.88 128 ARG A N 1
ATOM 996 C CA . ARG A 1 128 ? 14.859 8.638 -23.204 1.00 89.88 128 ARG A CA 1
ATOM 997 C C . ARG A 1 128 ? 14.814 9.801 -22.208 1.00 89.88 128 ARG A C 1
ATOM 999 O O . ARG A 1 128 ? 15.833 10.440 -21.969 1.00 89.88 128 ARG A O 1
ATOM 1006 N N . ILE A 1 129 ? 13.639 10.050 -21.632 1.00 90.31 129 ILE A N 1
ATOM 1007 C CA . ILE A 1 129 ? 13.423 11.036 -20.573 1.00 90.31 129 ILE A CA 1
ATOM 1008 C C . ILE A 1 129 ? 12.858 10.282 -19.365 1.00 90.31 129 ILE A C 1
ATOM 1010 O O . ILE 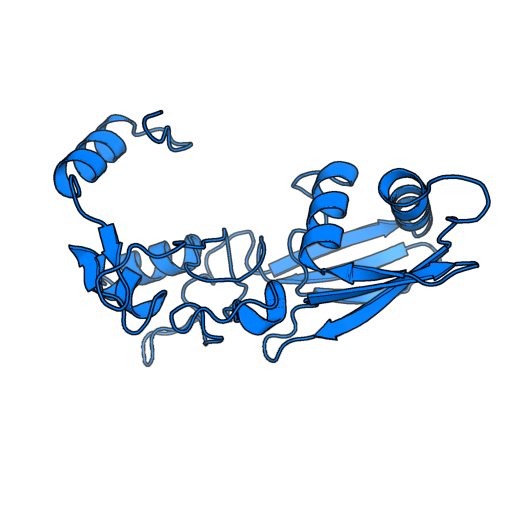A 1 129 ? 11.701 9.852 -19.417 1.00 90.31 129 ILE A O 1
ATOM 1014 N N . PRO A 1 130 ? 13.650 10.072 -18.297 1.00 93.12 130 PRO A N 1
ATOM 1015 C CA . PRO A 1 130 ? 13.164 9.424 -17.087 1.00 93.12 130 PRO A CA 1
ATOM 1016 C C . PRO A 1 130 ? 11.997 10.193 -16.463 1.00 93.12 130 PRO A C 1
ATOM 1018 O O . PRO A 1 130 ? 11.964 11.424 -16.499 1.00 93.12 130 PRO A O 1
ATOM 1021 N N . LYS A 1 131 ? 11.052 9.468 -15.865 1.00 94.06 131 LYS A N 1
ATOM 1022 C CA . LYS A 1 131 ? 9.905 10.055 -15.165 1.00 94.06 131 LYS A CA 1
ATOM 1023 C C . LYS A 1 131 ? 9.708 9.355 -13.828 1.00 94.06 131 LYS A C 1
ATOM 1025 O O . LYS A 1 131 ? 9.491 8.147 -13.805 1.00 94.06 131 LYS A O 1
ATOM 1030 N N . SER A 1 132 ? 9.722 10.116 -12.742 1.00 96.50 132 SER A N 1
ATOM 1031 C CA . SER A 1 132 ? 9.291 9.618 -11.437 1.00 96.50 132 SER A CA 1
ATOM 1032 C C . SER A 1 132 ? 7.774 9.723 -11.304 1.00 96.50 132 SER A C 1
ATOM 1034 O O . SER A 1 132 ? 7.180 10.745 -11.655 1.00 96.50 132 SER A O 1
ATOM 1036 N N . ILE A 1 133 ? 7.153 8.669 -10.786 1.00 96.50 133 ILE A N 1
ATOM 1037 C CA . ILE A 1 133 ? 5.719 8.595 -10.491 1.00 96.50 133 ILE A CA 1
ATOM 1038 C C . ILE A 1 133 ? 5.494 8.004 -9.100 1.00 96.50 133 ILE A C 1
ATOM 1040 O O . ILE A 1 133 ? 6.372 7.353 -8.524 1.00 96.50 133 ILE A O 1
ATOM 1044 N N . SER A 1 134 ? 4.299 8.224 -8.555 1.00 97.12 134 SER A N 1
ATOM 1045 C CA . SER A 1 134 ? 3.918 7.612 -7.282 1.00 97.12 134 SER A CA 1
ATOM 1046 C C . SER A 1 134 ? 3.751 6.096 -7.423 1.00 97.12 134 SER A C 1
ATOM 1048 O O . SER A 1 134 ? 3.319 5.584 -8.460 1.00 97.12 134 SER A O 1
ATOM 1050 N N . GLY A 1 135 ? 4.056 5.360 -6.355 1.00 96.88 135 GLY A N 1
ATOM 1051 C CA . GLY A 1 135 ? 3.822 3.917 -6.297 1.00 96.88 135 GLY A CA 1
ATOM 1052 C C . GLY A 1 135 ? 2.335 3.575 -6.411 1.00 96.88 135 GLY A C 1
ATOM 1053 O O . GLY A 1 135 ? 1.982 2.560 -7.002 1.00 96.88 135 GLY A O 1
ATOM 1054 N N . SER A 1 136 ? 1.454 4.447 -5.916 1.00 95.06 136 SER A N 1
ATOM 1055 C CA . SER A 1 136 ? -0.001 4.323 -6.045 1.00 95.06 136 SER A CA 1
ATOM 1056 C C . SER A 1 136 ? -0.481 4.487 -7.494 1.00 95.06 136 SER A C 1
ATOM 1058 O O . SER A 1 136 ? -1.302 3.687 -7.943 1.00 95.06 136 SER A O 1
ATOM 1060 N N . GLU A 1 137 ? 0.068 5.437 -8.261 1.00 96.50 137 GLU A N 1
ATOM 1061 C CA . GLU A 1 137 ? -0.177 5.552 -9.709 1.00 96.50 137 GLU A CA 1
ATOM 1062 C C . GLU A 1 137 ? 0.321 4.310 -10.458 1.00 96.50 137 GLU A C 1
ATOM 1064 O O . GLU A 1 137 ? -0.415 3.744 -11.267 1.00 96.50 137 GLU A O 1
ATOM 1069 N N . PHE A 1 138 ? 1.536 3.840 -10.164 1.00 97.75 138 PHE A N 1
ATOM 1070 C CA . PHE A 1 138 ? 2.084 2.643 -10.805 1.00 97.75 138 PHE A CA 1
ATOM 1071 C C . PHE A 1 138 ? 1.240 1.397 -10.507 1.00 97.75 138 PHE A C 1
ATOM 1073 O O . PHE A 1 138 ? 0.880 0.661 -11.421 1.00 97.75 138 PHE A O 1
ATOM 1080 N N . HIS A 1 139 ? 0.849 1.200 -9.245 1.00 97.19 139 HIS A N 1
ATOM 1081 C CA . HIS A 1 139 ? -0.001 0.089 -8.822 1.00 97.19 139 HIS A CA 1
ATOM 1082 C C . HIS A 1 139 ? -1.381 0.117 -9.474 1.00 97.19 139 HIS A C 1
ATOM 1084 O O . HIS A 1 139 ? -1.880 -0.924 -9.891 1.00 97.19 139 HIS A O 1
ATOM 1090 N N . LYS A 1 140 ? -1.992 1.301 -9.590 1.00 96.12 140 LYS A N 1
ATOM 1091 C CA . LYS A 1 140 ? -3.269 1.455 -10.290 1.00 96.12 140 LYS A CA 1
ATOM 1092 C C . LYS A 1 140 ? -3.155 0.964 -11.736 1.00 96.12 140 LYS A C 1
ATOM 1094 O O . LYS A 1 140 ? -3.971 0.150 -12.152 1.00 96.12 140 LYS A O 1
ATOM 1099 N N . ASN A 1 141 ? -2.123 1.396 -12.461 1.00 97.31 141 ASN A N 1
ATOM 1100 C CA . ASN A 1 141 ? -1.899 0.956 -13.840 1.00 97.31 141 ASN A CA 1
ATOM 1101 C C . ASN A 1 141 ? -1.590 -0.551 -13.920 1.00 97.31 141 ASN A C 1
ATOM 1103 O O . ASN A 1 141 ? -2.084 -1.227 -14.817 1.00 97.31 141 ASN A O 1
ATOM 1107 N N . LEU A 1 142 ? -0.826 -1.109 -12.969 1.00 97.31 142 LEU A N 1
ATOM 1108 C CA . LEU A 1 142 ? -0.601 -2.559 -12.885 1.00 97.31 142 LEU A CA 1
ATOM 1109 C C . LEU A 1 142 ? -1.921 -3.326 -12.740 1.00 97.31 142 LEU A C 1
ATOM 1111 O O . LEU A 1 142 ? -2.122 -4.331 -13.415 1.00 97.31 142 LEU A O 1
ATOM 1115 N N . MET A 1 143 ? -2.821 -2.846 -11.881 1.00 95.25 143 MET A N 1
ATOM 1116 C CA . MET A 1 143 ? -4.133 -3.455 -11.657 1.00 95.25 143 MET A CA 1
ATOM 1117 C C . MET A 1 143 ? -5.055 -3.321 -12.873 1.00 95.25 143 MET A C 1
ATOM 1119 O O . MET A 1 143 ? -5.800 -4.251 -13.169 1.00 95.25 143 MET A O 1
ATOM 1123 N N . GLU A 1 144 ? -5.008 -2.192 -13.583 1.00 96.19 144 GLU A N 1
ATOM 1124 C CA . GLU A 1 144 ? -5.767 -1.983 -14.823 1.00 96.19 144 GLU A CA 1
ATOM 1125 C C . GLU A 1 144 ? -5.267 -2.887 -15.959 1.00 96.19 144 GLU A C 1
ATOM 1127 O O . GLU A 1 144 ? -6.079 -3.415 -16.715 1.00 96.19 144 GLU A O 1
ATOM 1132 N N . TYR A 1 145 ? -3.953 -3.111 -16.045 1.00 96.88 145 TYR A N 1
ATOM 1133 C CA . TYR A 1 145 ? -3.335 -3.909 -17.105 1.00 96.88 145 TYR A CA 1
ATOM 1134 C C . TYR A 1 145 ? -3.376 -5.423 -16.837 1.00 96.88 145 TYR A C 1
ATOM 1136 O O . TYR A 1 145 ? -3.833 -6.195 -17.675 1.00 96.88 145 TYR A O 1
ATOM 1144 N N . PHE A 1 146 ? -2.910 -5.867 -15.664 1.00 96.06 146 PHE A N 1
ATOM 1145 C CA . PHE A 1 146 ? -2.809 -7.291 -15.305 1.00 96.06 146 PHE A CA 1
ATOM 1146 C C . PHE A 1 146 ? -4.064 -7.836 -14.610 1.00 96.06 146 PHE A C 1
ATOM 1148 O O . PHE A 1 146 ? -4.194 -9.046 -14.403 1.00 96.06 146 PHE A O 1
ATOM 1155 N N . GLY A 1 147 ? -4.991 -6.958 -14.228 1.00 93.44 147 GLY A N 1
ATOM 1156 C CA . GLY A 1 147 ? -6.197 -7.330 -13.506 1.00 93.44 147 GLY A CA 1
ATOM 1157 C C . GLY A 1 147 ? -5.952 -7.703 -12.035 1.00 93.44 147 GLY A C 1
ATOM 1158 O O . GLY A 1 147 ? -4.830 -7.664 -11.523 1.00 93.44 147 GLY A O 1
ATOM 1159 N N . PRO A 1 148 ? -7.015 -8.119 -11.322 1.00 85.44 148 PRO A N 1
ATOM 1160 C CA . PRO A 1 148 ? -6.986 -8.342 -9.872 1.00 85.44 148 PRO A CA 1
ATOM 1161 C C . PRO A 1 148 ? -6.126 -9.532 -9.416 1.00 85.44 148 PRO A C 1
ATOM 1163 O O . PRO A 1 148 ? -5.824 -9.653 -8.228 1.00 85.44 148 PRO A O 1
ATOM 1166 N N . ASN A 1 149 ? -5.732 -10.408 -10.343 1.00 86.81 149 ASN A N 1
ATOM 1167 C CA . ASN A 1 149 ? -4.857 -11.550 -10.073 1.00 86.81 149 ASN A CA 1
ATOM 1168 C C . ASN A 1 149 ? -3.372 -11.249 -10.336 1.00 86.81 149 ASN A C 1
ATOM 1170 O O . ASN A 1 149 ? -2.547 -12.137 -10.138 1.00 86.81 149 ASN A O 1
ATOM 1174 N N . GLY A 1 150 ? -3.042 -10.026 -10.768 1.00 94.19 150 GLY A N 1
ATOM 1175 C CA . GLY A 1 150 ? -1.678 -9.570 -11.018 1.00 94.19 150 GLY A CA 1
ATOM 1176 C C . GLY A 1 150 ? -0.907 -9.198 -9.745 1.00 94.19 150 GLY A C 1
ATOM 1177 O O . GLY A 1 150 ? -1.027 -9.830 -8.693 1.00 94.19 150 GLY A O 1
ATOM 1178 N N . ILE A 1 151 ? -0.103 -8.137 -9.840 1.00 96.88 151 ILE A N 1
ATOM 1179 C CA . ILE A 1 151 ? 0.623 -7.561 -8.701 1.00 96.88 151 ILE A CA 1
ATOM 1180 C C . ILE A 1 151 ? -0.381 -6.864 -7.777 1.00 96.88 151 ILE A C 1
ATOM 1182 O O . ILE A 1 151 ? -0.965 -5.849 -8.139 1.00 96.88 151 ILE A O 1
ATOM 1186 N N . LYS A 1 152 ? -0.580 -7.419 -6.576 1.00 96.69 152 LYS A N 1
ATOM 1187 C CA . LYS A 1 152 ? -1.671 -7.012 -5.668 1.00 96.69 152 LYS A CA 1
ATOM 1188 C C . LYS A 1 152 ? -1.334 -5.815 -4.781 1.00 96.69 152 LYS A C 1
ATOM 1190 O O . LYS A 1 152 ? -2.226 -5.253 -4.138 1.00 96.69 152 LYS A O 1
ATOM 1195 N N . SER A 1 153 ? -0.052 -5.502 -4.639 1.00 97.25 153 SER A N 1
ATOM 1196 C CA . SER A 1 153 ? 0.452 -4.434 -3.780 1.00 97.25 153 SER A CA 1
ATOM 1197 C C . SER A 1 153 ? 1.815 -3.958 -4.274 1.00 97.25 153 SER A C 1
ATOM 1199 O O . SER A 1 153 ? 2.495 -4.668 -5.008 1.00 97.25 153 SER A O 1
ATOM 1201 N N . MET A 1 154 ? 2.258 -2.792 -3.803 1.00 97.88 154 MET A N 1
ATOM 1202 C CA . MET A 1 154 ? 3.626 -2.295 -4.024 1.00 97.88 154 MET A CA 1
ATOM 1203 C C . MET A 1 154 ? 4.629 -2.790 -2.974 1.00 97.88 154 MET A C 1
ATOM 1205 O O . MET A 1 154 ? 5.655 -2.157 -2.743 1.00 97.88 154 MET A O 1
ATOM 1209 N N . LYS A 1 155 ? 4.328 -3.893 -2.285 1.00 97.56 155 LYS A N 1
ATOM 1210 C CA . LYS A 1 155 ? 5.190 -4.487 -1.260 1.00 97.56 155 LYS A CA 1
ATOM 1211 C C . LYS A 1 155 ? 5.627 -5.870 -1.729 1.00 97.56 155 LYS A C 1
ATOM 1213 O O . LYS A 1 155 ? 4.943 -6.859 -1.470 1.00 97.56 155 LYS A O 1
ATOM 1218 N N . PHE A 1 156 ? 6.741 -5.924 -2.451 1.00 97.88 156 PHE A N 1
ATOM 1219 C CA . PHE A 1 156 ? 7.280 -7.158 -3.017 1.00 97.88 156 PHE A CA 1
ATOM 1220 C C . PHE A 1 156 ? 8.781 -7.079 -3.285 1.00 97.88 156 PHE A C 1
ATOM 1222 O O . PHE A 1 156 ? 9.368 -6.000 -3.343 1.00 97.88 156 PHE A O 1
ATOM 1229 N N . THR A 1 157 ? 9.380 -8.244 -3.509 1.00 97.69 157 THR A N 1
ATOM 1230 C CA . T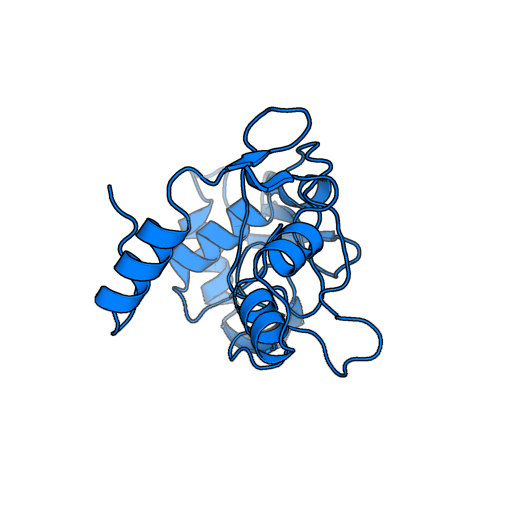HR A 1 157 ? 10.712 -8.406 -4.093 1.00 97.69 157 THR A CA 1
ATOM 1231 C C . THR A 1 157 ? 10.608 -8.979 -5.505 1.00 97.69 157 THR A C 1
ATOM 1233 O O . THR A 1 157 ? 9.602 -9.597 -5.866 1.00 97.69 157 THR A O 1
ATOM 1236 N N . MET A 1 158 ? 11.646 -8.751 -6.311 1.00 97.69 158 MET A N 1
ATOM 1237 C CA . MET A 1 158 ? 11.745 -9.236 -7.688 1.00 97.69 158 MET A CA 1
ATOM 1238 C C . MET A 1 158 ? 12.962 -10.144 -7.841 1.00 97.69 158 MET A C 1
ATOM 1240 O O . MET A 1 158 ? 14.061 -9.790 -7.419 1.00 97.69 158 MET A O 1
ATOM 1244 N N . GLU A 1 159 ? 12.770 -11.282 -8.497 1.00 98.06 159 GLU A N 1
ATOM 1245 C CA . GLU A 1 159 ? 13.839 -12.168 -8.947 1.00 98.06 159 GLU A CA 1
ATOM 1246 C C . GLU A 1 159 ? 13.825 -12.227 -10.477 1.00 98.06 159 GLU A C 1
ATOM 1248 O O . GLU A 1 159 ? 12.818 -12.584 -11.092 1.00 98.06 159 GLU A O 1
ATOM 1253 N N . PHE A 1 160 ? 14.942 -11.852 -11.100 1.00 96.75 160 PHE A N 1
ATOM 1254 C CA . PHE A 1 160 ? 15.060 -11.780 -12.553 1.00 96.75 160 PHE A CA 1
ATOM 1255 C C . PHE A 1 160 ? 15.656 -13.071 -13.109 1.00 96.75 160 PHE A C 1
ATOM 1257 O O . PHE A 1 160 ? 16.836 -13.359 -12.920 1.00 96.75 160 PHE A O 1
ATOM 1264 N N . LEU A 1 161 ? 14.853 -13.807 -13.874 1.00 96.94 161 LEU A N 1
ATOM 1265 C CA . LEU A 1 161 ? 15.300 -14.955 -14.657 1.00 96.94 161 LEU A CA 1
ATOM 1266 C C . LEU A 1 161 ? 15.582 -14.528 -16.102 1.00 96.94 161 LEU A C 1
ATOM 1268 O O . LEU A 1 161 ? 15.508 -13.347 -16.450 1.00 96.94 161 LEU A O 1
ATOM 1272 N N . ARG A 1 162 ? 15.926 -15.469 -16.991 1.00 96.06 162 ARG A N 1
ATOM 1273 C CA . ARG A 1 162 ? 16.271 -15.143 -18.389 1.00 96.06 162 ARG A CA 1
ATOM 1274 C C . ARG A 1 162 ? 15.129 -14.408 -19.103 1.00 96.06 162 ARG A C 1
ATOM 1276 O O . ARG A 1 162 ? 15.362 -13.337 -19.664 1.00 96.06 162 ARG A O 1
ATOM 1283 N N . ARG A 1 163 ? 13.912 -14.963 -19.055 1.00 96.81 163 ARG A N 1
ATOM 1284 C CA . ARG A 1 163 ? 12.716 -14.441 -19.749 1.00 96.81 163 ARG A CA 1
ATOM 1285 C C . ARG A 1 163 ? 11.622 -13.934 -18.816 1.00 96.81 163 ARG A C 1
ATOM 1287 O O . ARG A 1 163 ? 10.759 -13.195 -19.273 1.00 96.81 163 ARG A O 1
ATOM 1294 N N . THR A 1 164 ? 11.684 -14.285 -17.539 1.00 97.88 164 THR A N 1
ATOM 1295 C CA . THR A 1 164 ? 10.618 -14.013 -16.575 1.00 97.88 164 THR A CA 1
ATOM 1296 C C . THR A 1 164 ? 11.121 -13.228 -15.375 1.00 97.88 164 THR A C 1
ATOM 1298 O O . THR A 1 164 ? 12.329 -13.122 -15.136 1.00 97.88 164 THR A O 1
ATOM 1301 N N . ILE A 1 165 ? 10.176 -12.618 -14.668 1.00 98.06 165 ILE A N 1
ATOM 1302 C CA . ILE A 1 165 ? 10.379 -11.947 -13.390 1.00 98.06 165 ILE A CA 1
ATOM 1303 C C . ILE A 1 165 ? 9.430 -12.613 -12.399 1.00 98.06 165 ILE A C 1
ATOM 1305 O O . ILE A 1 165 ? 8.221 -12.662 -12.635 1.00 98.06 165 ILE A O 1
ATOM 1309 N N . ILE A 1 166 ? 9.978 -13.124 -11.299 1.00 98.38 166 ILE A N 1
ATOM 1310 C CA . ILE A 1 166 ? 9.186 -13.660 -10.194 1.00 98.38 166 ILE A CA 1
ATOM 1311 C C . ILE A 1 166 ? 9.011 -12.548 -9.166 1.00 98.38 166 ILE A C 1
ATOM 1313 O O . ILE A 1 166 ? 9.985 -12.051 -8.598 1.00 98.38 166 ILE A O 1
ATOM 1317 N N . PHE A 1 167 ? 7.761 -12.182 -8.913 1.00 98.38 167 PHE A N 1
ATOM 1318 C CA . PHE A 1 167 ? 7.377 -11.241 -7.873 1.00 98.38 167 PHE A CA 1
ATOM 1319 C C . PHE A 1 167 ? 6.915 -12.018 -6.647 1.00 98.38 167 PHE A C 1
ATOM 1321 O O . PHE A 1 167 ? 5.981 -12.815 -6.744 1.00 98.38 167 PHE A O 1
ATOM 1328 N N . ARG A 1 168 ? 7.535 -11.765 -5.491 1.00 98.25 168 ARG A N 1
ATOM 1329 C CA . ARG A 1 168 ? 7.096 -12.302 -4.194 1.00 98.25 168 ARG A CA 1
ATOM 1330 C C . ARG A 1 168 ? 6.655 -11.149 -3.319 1.00 98.25 168 ARG A C 1
ATOM 1332 O O . ARG A 1 168 ? 7.480 -10.327 -2.926 1.00 98.25 168 ARG A O 1
ATOM 1339 N N . GLY A 1 169 ? 5.361 -11.068 -3.052 1.00 97.50 169 GLY A N 1
ATOM 1340 C CA . GLY A 1 169 ? 4.773 -9.913 -2.401 1.00 97.50 169 GLY A CA 1
ATOM 1341 C C . GLY A 1 169 ? 3.910 -10.231 -1.201 1.00 97.50 169 GLY A C 1
ATOM 1342 O O . GLY A 1 169 ? 3.585 -11.382 -0.904 1.00 97.50 169 GLY A O 1
ATOM 1343 N N . MET A 1 170 ? 3.567 -9.159 -0.495 1.00 97.44 170 MET A N 1
ATOM 1344 C CA . MET A 1 170 ? 2.762 -9.194 0.711 1.00 97.44 170 MET A CA 1
ATOM 1345 C C . MET A 1 170 ? 1.636 -8.168 0.655 1.00 97.44 170 MET A C 1
ATOM 1347 O O . MET A 1 170 ? 1.816 -7.024 0.228 1.00 97.44 170 MET A O 1
ATOM 1351 N N . GLY A 1 171 ? 0.473 -8.564 1.154 1.00 97.06 171 GLY A N 1
ATOM 1352 C CA . GLY A 1 171 ? -0.707 -7.713 1.217 1.00 97.06 171 GLY A CA 1
ATOM 1353 C C . GLY A 1 171 ? -1.355 -7.420 -0.139 1.00 97.06 171 GLY A C 1
ATOM 1354 O O . GLY A 1 171 ? -0.894 -7.834 -1.201 1.00 97.06 171 GLY A O 1
ATOM 1355 N N . SER A 1 172 ? -2.448 -6.665 -0.087 1.00 96.25 172 SER A N 1
ATOM 1356 C CA . SER A 1 172 ? -3.227 -6.203 -1.227 1.00 96.25 172 SER A CA 1
ATOM 1357 C C . SER A 1 172 ? -3.757 -4.788 -0.970 1.00 96.25 172 SER A C 1
ATOM 1359 O O . SER A 1 172 ? -4.370 -4.527 0.070 1.00 96.25 172 SER A O 1
ATOM 1361 N N . GLY A 1 173 ? -3.521 -3.883 -1.921 1.00 94.56 173 GLY A N 1
ATOM 1362 C CA . GLY A 1 173 ? -3.855 -2.462 -1.815 1.00 94.56 173 GLY A CA 1
ATOM 1363 C C . GLY A 1 173 ? -2.671 -1.564 -1.434 1.00 94.56 173 GLY A C 1
ATOM 1364 O O . GLY A 1 173 ? -1.503 -1.972 -1.474 1.00 94.56 173 GLY A O 1
ATOM 1365 N N . ASP A 1 174 ? -2.994 -0.317 -1.095 1.00 94.75 174 ASP A N 1
ATOM 1366 C CA . ASP A 1 174 ? -2.029 0.761 -0.841 1.00 94.75 174 ASP A CA 1
ATOM 1367 C C . ASP A 1 174 ? -1.290 0.638 0.505 1.00 94.75 174 ASP A C 1
ATOM 1369 O O . ASP A 1 174 ? -0.176 1.133 0.626 1.00 94.75 174 ASP A O 1
ATOM 1373 N N . GLY A 1 175 ? -1.861 -0.074 1.481 1.00 95.94 175 GLY A N 1
ATOM 1374 C CA . GLY A 1 175 ? -1.282 -0.272 2.806 1.00 95.94 175 GLY A CA 1
ATOM 1375 C C . GLY A 1 175 ? -1.527 0.861 3.806 1.00 95.94 175 GLY A C 1
ATOM 1376 O O . GLY A 1 175 ? -0.935 0.802 4.878 1.00 95.94 175 GLY A O 1
ATOM 1377 N N . VAL A 1 176 ? -2.364 1.864 3.511 1.00 97.31 176 VAL A N 1
ATOM 1378 C CA . VAL A 1 176 ? -2.581 3.030 4.393 1.00 97.31 176 VAL A CA 1
ATOM 1379 C C . VAL A 1 176 ? -3.896 2.914 5.169 1.00 97.31 176 VAL A C 1
ATOM 1381 O O . VAL A 1 176 ? -4.935 2.542 4.620 1.00 97.31 176 VAL A O 1
ATOM 1384 N N . GLY A 1 177 ? -3.861 3.259 6.458 1.00 97.75 177 GLY A N 1
ATOM 1385 C CA . GLY A 1 177 ? -5.038 3.265 7.329 1.00 97.75 177 GLY A CA 1
ATOM 1386 C C . GLY A 1 177 ? -5.541 1.871 7.686 1.00 97.75 177 GLY A C 1
ATOM 1387 O O . GLY A 1 177 ? -4.753 0.989 8.027 1.00 97.75 177 GLY A O 1
ATOM 1388 N N . LEU A 1 178 ? -6.860 1.671 7.643 1.00 98.44 178 LEU A N 1
ATOM 1389 C CA . LEU A 1 178 ? -7.475 0.430 8.111 1.00 98.44 178 LEU A CA 1
ATOM 1390 C C . LEU A 1 178 ? -7.214 -0.734 7.152 1.00 98.44 178 LEU A C 1
ATOM 1392 O O . LEU A 1 178 ? -7.610 -0.711 5.989 1.00 98.44 178 LEU A O 1
ATOM 1396 N N . CYS A 1 179 ? -6.588 -1.784 7.677 1.00 98.31 179 CYS A N 1
ATOM 1397 C CA . CYS A 1 179 ? -6.443 -3.073 7.012 1.00 98.31 179 CYS A CA 1
ATOM 1398 C C . CYS A 1 179 ? -7.733 -3.879 7.215 1.00 98.31 179 CYS A C 1
ATOM 1400 O O . CYS A 1 179 ? -8.032 -4.260 8.343 1.00 98.31 179 CYS A O 1
ATOM 1402 N N . MET A 1 180 ? -8.505 -4.160 6.161 1.00 97.81 180 MET A N 1
ATOM 1403 C CA . MET A 1 180 ? -9.806 -4.838 6.290 1.00 97.81 180 MET A CA 1
ATOM 1404 C C . MET A 1 180 ? -9.680 -6.232 6.918 1.00 97.81 180 MET A C 1
ATOM 1406 O O . MET A 1 180 ? -10.397 -6.550 7.865 1.00 97.81 180 MET A O 1
ATOM 1410 N N . TYR A 1 181 ? -8.732 -7.046 6.443 1.00 97.88 181 TYR A N 1
ATOM 1411 C CA . TYR A 1 181 ? -8.465 -8.352 7.054 1.00 97.88 181 TYR A CA 1
ATOM 1412 C C . TYR A 1 181 ? -7.849 -8.231 8.448 1.00 97.88 181 TYR A C 1
ATOM 1414 O O . TYR A 1 181 ? -8.074 -9.093 9.289 1.00 97.88 181 TYR A O 1
ATOM 1422 N N . GLY A 1 182 ? -7.101 -7.161 8.716 1.00 98.00 182 GLY A N 1
ATOM 1423 C CA . GLY A 1 182 ? -6.565 -6.897 10.046 1.00 98.00 182 GLY A CA 1
ATOM 1424 C C . GLY A 1 182 ? -7.671 -6.554 11.046 1.00 98.00 182 GLY A C 1
ATOM 1425 O O . GLY A 1 182 ? -7.713 -7.120 12.136 1.00 98.00 182 GLY A O 1
ATOM 1426 N N . ALA A 1 183 ? -8.635 -5.723 10.646 1.00 98.06 183 ALA A N 1
ATOM 1427 C CA . ALA A 1 183 ? -9.828 -5.411 11.423 1.00 98.06 183 ALA A CA 1
ATOM 1428 C C . ALA A 1 183 ? -10.671 -6.665 11.703 1.00 98.06 183 ALA A C 1
ATOM 1430 O O . ALA A 1 183 ? -11.083 -6.874 12.842 1.00 98.06 183 ALA A O 1
ATOM 1431 N N . ASP A 1 184 ? -10.860 -7.539 10.709 1.00 96.88 184 ASP A N 1
ATOM 1432 C CA . ASP A 1 184 ? -11.488 -8.854 10.905 1.00 96.88 184 ASP A CA 1
ATOM 1433 C C . ASP A 1 184 ? -10.700 -9.727 11.903 1.00 96.88 184 ASP A C 1
ATOM 1435 O O . ASP A 1 184 ? -11.280 -10.339 12.801 1.00 96.88 184 ASP A O 1
ATOM 1439 N N . GLY A 1 185 ? -9.367 -9.737 11.821 1.00 96.25 185 GLY A N 1
ATOM 1440 C CA . GLY A 1 185 ? -8.511 -10.438 12.779 1.00 96.25 185 GLY A CA 1
ATOM 1441 C C . GLY A 1 185 ? -8.617 -9.894 14.204 1.00 96.25 185 GLY A C 1
ATOM 1442 O O . GLY A 1 185 ? -8.685 -10.668 15.159 1.00 96.25 185 GLY A O 1
ATOM 1443 N N . LEU A 1 186 ? -8.686 -8.572 14.373 1.00 96.50 186 LEU A N 1
ATOM 1444 C CA . LEU A 1 186 ? -8.922 -7.942 15.673 1.00 96.50 186 LEU A CA 1
ATOM 1445 C C . LEU A 1 186 ? -10.328 -8.253 16.208 1.00 96.50 186 LEU A C 1
ATOM 1447 O O . LEU A 1 186 ? -10.469 -8.556 17.394 1.00 96.50 186 LEU A O 1
ATOM 1451 N N . ALA A 1 187 ? -11.351 -8.261 15.350 1.00 95.62 187 ALA A N 1
ATOM 1452 C CA . ALA A 1 187 ? -12.708 -8.651 15.728 1.00 95.62 187 ALA A CA 1
ATOM 1453 C C . ALA A 1 187 ? -12.763 -10.112 16.211 1.00 95.62 187 ALA A C 1
ATOM 1455 O O . ALA A 1 187 ? -13.346 -10.398 17.257 1.00 95.62 187 ALA A O 1
ATOM 1456 N N . LYS A 1 188 ? -12.058 -11.030 15.533 1.00 93.25 188 LYS A N 1
ATOM 1457 C CA . LYS A 1 188 ? -11.874 -12.428 15.976 1.00 93.25 188 LYS A CA 1
ATOM 1458 C C . LYS A 1 188 ? -11.123 -12.546 17.306 1.00 93.25 188 LYS A C 1
ATOM 1460 O O . LYS A 1 188 ? -11.350 -1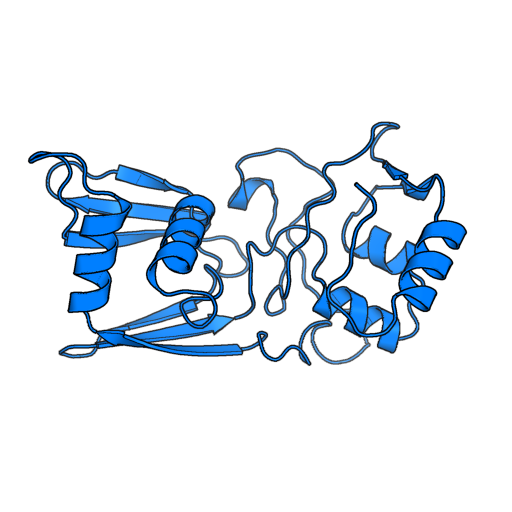3.489 18.057 1.00 93.25 188 LYS A O 1
ATOM 1465 N N . LYS A 1 189 ? -10.276 -11.566 17.638 1.00 93.25 189 LYS A N 1
ATOM 1466 C CA . LYS A 1 189 ? -9.618 -11.408 18.951 1.00 93.25 189 LYS A CA 1
ATOM 1467 C C . LYS A 1 189 ? -10.499 -10.660 19.974 1.00 93.25 189 LYS A C 1
ATOM 1469 O O . LYS A 1 189 ? -9.980 -10.182 20.988 1.00 93.25 189 LYS A O 1
ATOM 1474 N N . ALA A 1 190 ? -11.808 -10.573 19.718 1.00 93.81 190 ALA A N 1
ATOM 1475 C CA . ALA A 1 190 ? -12.834 -9.937 20.546 1.00 93.81 190 ALA A CA 1
ATOM 1476 C C . ALA A 1 190 ? -12.628 -8.430 20.802 1.00 93.81 190 ALA A C 1
ATOM 1478 O O . ALA A 1 190 ? -13.115 -7.898 21.801 1.00 93.81 190 ALA A O 1
ATOM 1479 N N . GLN A 1 191 ? -11.913 -7.726 19.916 1.00 95.12 191 GLN A N 1
ATOM 1480 C CA . GLN A 1 191 ? -11.817 -6.267 19.984 1.00 95.12 191 GLN A CA 1
ATOM 1481 C C . GLN A 1 191 ? -13.126 -5.623 19.520 1.00 95.12 191 GLN A C 1
ATOM 1483 O O . GLN A 1 191 ? -13.730 -6.052 18.534 1.00 95.12 191 GLN A O 1
ATOM 1488 N N . LYS A 1 192 ? -13.567 -4.572 20.219 1.00 94.62 192 LYS A N 1
ATOM 1489 C CA . LYS A 1 192 ? -14.749 -3.801 19.818 1.00 94.62 192 LYS A CA 1
ATOM 1490 C C . LYS A 1 192 ? -14.392 -2.884 18.652 1.00 94.62 192 LYS A C 1
ATOM 1492 O O . LYS A 1 192 ? -13.248 -2.460 18.516 1.00 94.62 192 LYS A O 1
ATOM 1497 N N . TYR A 1 193 ? -15.377 -2.515 17.835 1.00 94.00 193 TYR A N 1
ATOM 1498 C CA . TYR A 1 193 ? -15.113 -1.705 16.641 1.00 94.00 193 TYR A CA 1
ATOM 1499 C C . TYR A 1 193 ? -14.469 -0.346 16.960 1.00 94.00 193 TYR A C 1
ATOM 1501 O O . TYR A 1 193 ? -13.615 0.100 16.206 1.00 94.00 193 TYR A O 1
ATOM 1509 N N . TYR A 1 194 ? -14.819 0.290 18.084 1.00 94.25 194 TYR A N 1
ATOM 1510 C CA . TYR A 1 194 ? -14.176 1.533 18.520 1.00 94.25 194 TYR A CA 1
ATOM 1511 C C . TYR A 1 194 ? -12.674 1.350 18.772 1.00 94.25 194 TYR A C 1
ATOM 1513 O O . TYR A 1 194 ? -11.881 2.189 18.352 1.00 94.25 194 TYR A O 1
ATOM 1521 N N . ASP A 1 195 ? -12.282 0.241 19.403 1.00 95.44 195 ASP A N 1
ATOM 1522 C CA . ASP A 1 195 ? -10.878 -0.081 19.672 1.00 95.44 195 ASP A CA 1
ATOM 1523 C C . ASP A 1 195 ? -10.134 -0.405 18.370 1.00 95.44 195 ASP A C 1
ATOM 1525 O O . ASP A 1 195 ? -9.005 0.036 18.174 1.00 95.44 195 ASP A O 1
ATOM 1529 N N . ILE A 1 196 ? -10.799 -1.094 17.436 1.00 97.25 196 ILE A N 1
ATOM 1530 C CA . ILE A 1 196 ? -10.274 -1.366 16.090 1.00 97.25 196 ILE A CA 1
ATOM 1531 C C . ILE A 1 196 ? -10.041 -0.058 15.323 1.00 97.25 196 ILE A C 1
ATOM 1533 O O . ILE A 1 196 ? -8.967 0.148 14.761 1.00 97.25 196 ILE A O 1
ATOM 1537 N N . LEU A 1 197 ? -11.020 0.850 15.309 1.00 97.31 197 LEU A N 1
ATOM 1538 C CA . LEU A 1 197 ? -10.884 2.143 14.637 1.00 97.31 197 LEU A CA 1
ATOM 1539 C C . LEU A 1 197 ? -9.785 2.988 15.282 1.00 97.31 197 LEU A C 1
ATOM 1541 O O . LEU A 1 197 ? -8.982 3.571 14.565 1.00 97.31 197 LEU A O 1
ATOM 1545 N N . LYS A 1 198 ? -9.693 3.003 16.615 1.00 96.38 198 LYS A N 1
ATOM 1546 C CA . LYS A 1 198 ? -8.633 3.717 17.336 1.00 96.38 198 LYS A CA 1
ATOM 1547 C C . LYS A 1 198 ? -7.245 3.123 17.080 1.00 96.38 198 LYS A C 1
ATOM 1549 O O . LYS A 1 198 ? -6.275 3.873 17.042 1.00 96.38 198 LYS A O 1
ATOM 1554 N N . PHE A 1 199 ? -7.152 1.806 16.887 1.00 96.75 199 PHE A N 1
ATOM 1555 C CA . PHE A 1 199 ? -5.913 1.134 16.501 1.00 96.75 199 PHE A CA 1
ATOM 1556 C C . PHE A 1 199 ? -5.442 1.576 15.111 1.00 96.75 199 PHE A C 1
ATOM 1558 O O . PHE A 1 199 ? -4.266 1.876 14.946 1.00 96.75 199 PHE A O 1
ATOM 1565 N N . TYR A 1 200 ? -6.339 1.638 14.121 1.00 98.00 200 TYR A N 1
ATOM 1566 C CA . TYR A 1 200 ? -5.983 2.012 12.743 1.00 98.00 200 TYR A CA 1
ATOM 1567 C C . TYR A 1 200 ? -5.925 3.524 12.488 1.00 98.00 200 TYR A C 1
ATOM 1569 O O . TYR A 1 200 ? -5.272 3.952 11.537 1.00 98.00 200 TYR A O 1
ATOM 1577 N N . TYR A 1 201 ? -6.599 4.318 13.318 1.00 97.81 201 TYR A N 1
ATOM 1578 C CA . TYR A 1 201 ? -6.674 5.773 13.225 1.00 97.81 201 TYR A CA 1
ATOM 1579 C C . TYR A 1 201 ? -6.354 6.404 14.592 1.00 97.81 201 TYR A C 1
ATOM 1581 O O . TYR A 1 201 ? -7.254 6.900 15.286 1.00 97.81 201 TYR A O 1
ATOM 1589 N N . PRO A 1 202 ? -5.086 6.366 15.034 1.00 96.44 202 PRO A N 1
ATOM 1590 C CA . PRO A 1 202 ? -4.701 6.866 16.347 1.00 96.44 202 PRO A CA 1
ATOM 1591 C C . PRO A 1 202 ? -5.014 8.358 16.507 1.00 96.44 202 PRO A C 1
ATOM 1593 O O . PRO A 1 202 ? -4.930 9.147 15.567 1.00 96.44 202 PRO A O 1
ATOM 1596 N N . GLY A 1 203 ? -5.401 8.746 17.724 1.00 95.25 203 GLY A N 1
ATOM 1597 C CA . GLY A 1 203 ? -5.763 10.129 18.053 1.00 95.25 203 GLY A CA 1
ATOM 1598 C C . GLY A 1 203 ? -7.129 10.586 17.526 1.00 95.25 203 GLY A C 1
ATOM 1599 O O . GLY A 1 203 ? -7.480 11.750 17.707 1.00 95.25 203 GLY A O 1
ATOM 1600 N N . THR A 1 204 ? -7.904 9.702 16.890 1.00 96.75 204 THR A N 1
ATOM 1601 C CA . THR A 1 204 ? -9.257 10.020 16.418 1.00 96.75 204 THR A CA 1
ATOM 1602 C C . THR A 1 204 ? -10.339 9.680 17.439 1.00 96.75 204 THR A C 1
ATOM 1604 O O . THR A 1 204 ? -10.150 8.877 18.356 1.00 96.75 204 THR A O 1
ATOM 1607 N N . GLU A 1 205 ? -11.497 10.305 17.258 1.00 94.69 205 GLU A N 1
ATOM 1608 C CA . GLU A 1 205 ? -12.726 10.039 17.997 1.00 94.69 205 GLU A CA 1
ATOM 1609 C C . GLU A 1 205 ? -13.805 9.547 17.033 1.00 94.69 205 GLU A C 1
ATOM 1611 O O . GLU A 1 205 ? -13.892 10.017 15.899 1.00 94.69 205 GLU A O 1
ATOM 1616 N N . VAL A 1 206 ? -14.666 8.646 17.499 1.00 91.81 206 VAL A N 1
ATOM 1617 C CA . VAL A 1 206 ? -15.877 8.241 16.779 1.00 91.81 206 VAL A CA 1
ATOM 1618 C C . VAL A 1 206 ? -17.060 8.911 17.469 1.00 91.81 206 VAL A C 1
ATOM 1620 O O . VAL A 1 206 ? -17.258 8.698 18.665 1.00 91.81 206 VAL A O 1
ATOM 1623 N N . LYS A 1 207 ? -17.802 9.747 16.739 1.00 84.06 207 LYS A N 1
ATOM 1624 C CA . LYS A 1 207 ? -18.974 10.483 17.240 1.00 84.06 207 LYS A CA 1
ATOM 1625 C C . LYS A 1 207 ? -20.116 10.408 16.260 1.00 84.06 207 LYS A C 1
ATOM 1627 O O . LYS A 1 207 ? -19.819 10.632 15.070 1.00 84.06 207 LYS A O 1
#

Sequence (207 aa):
MPFVGCGFNRELVDILTSMTKGHVIRYGGKPIMARYHNTCGGKISSAKDVYGVDEPYHIAQSDLLEGKGSENCFHSPGFHWSIELQKVDMLDFLSMSFAGGAERIYNSWEPEKVDSSGRIYQVTLRGRIPKSISGSEFHKNLMEYFGPNGIKSMKFTMEFLRRTIIFRGMGSGDGVGLCMYGADGLAKKAQKYYDILKFYYPGTEVK